Protein AF-A0A1E7IIU0-F1 (afdb_monomer)

Nearest PDB structures (foldseek):
  6p5x-assembly1_B  TM=6.017E-01  e=6.869E-16  Salmonella enterica subsp. enterica serovar Typhimurium
  1pjs-assembly1_A  TM=5.273E-01  e=7.438E-17  Salmonella enterica subsp. enterica serovar Typhimurium
  1pjq-assembly1_B  TM=5.997E-01  e=9.354E-16  Salmonella enterica subsp. enterica serovar Typhimurium
  6ulu-assembly1_B  TM=5.965E-01  e=1.845E-15  Salmonella enterica subsp. enterica serovar Typhimurium
  1pjs-assembly1_B  TM=5.987E-01  e=5.271E-15  Salmonella enterica subsp. enterica serovar Typhimurium

Solvent-accessible surface area (backbone atoms only — not comparable to full-atom values): 16240 Å² total; per-residue (Å²): 138,93,81,79,94,80,86,81,77,88,63,41,34,37,37,29,31,28,48,73,66,21,48,54,53,50,49,54,38,53,78,67,71,48,67,54,38,34,42,16,82,54,67,49,76,75,56,73,80,50,98,60,58,71,4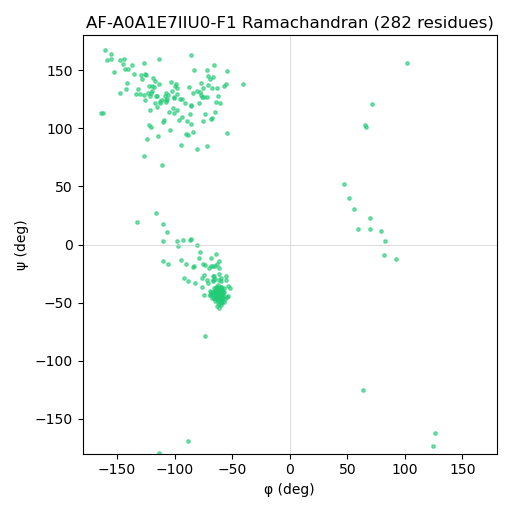6,77,45,85,89,54,81,74,76,46,76,85,39,50,30,38,37,41,37,61,89,48,65,69,61,50,54,52,49,54,56,46,46,75,77,43,92,50,43,30,31,34,67,99,34,67,95,72,28,80,52,79,90,54,38,74,46,77,49,71,87,48,74,50,73,31,73,51,88,83,75,38,69,66,59,19,43,53,52,43,52,53,52,56,75,68,56,47,88,61,50,39,56,51,54,51,51,54,50,52,36,44,76,72,72,49,81,59,68,64,62,54,48,44,56,48,22,20,46,60,9,36,38,38,39,31,46,22,76,51,74,72,50,39,54,55,50,46,69,73,38,73,79,54,67,62,40,50,31,36,37,33,63,56,94,77,86,89,77,79,58,81,59,92,55,85,77,66,88,36,43,45,42,76,38,57,67,84,43,59,70,62,39,47,54,56,50,49,58,40,26,57,68,29,34,28,35,35,35,42,35,52,67,57,76,67,31,58,60,48,46,52,53,52,43,52,54,36,46,75,71,53,28,49,63,49,79,44,78,123

Secondary structure (DSSP, 8-state):
--------SS--EEEE--SHHHHHHHHHHHHTT--EEEEES---GGGGG--SEEEES---GGGGTT-SEEEE-S--HHHHHHHHHHHHHS--EEEETT-GGG-S----EEEEETTEEEEE--TTS-HHHHHHHHHHHHHHSPTTHHHHHHHHHHHHHTT---HHHHHHHHHHHH-EEEEEEESSHHHHHHHHHH-GGGGG-SEEEEE--SS--------SSS-PEEEEE-TT-HHHHHHHHHHHHTTT-EEEEEEESSHHHHHHHHHHHHHHHHTT-EEEEE--

Structure (mmCIF, N/CA/C/O backbone):
data_AF-A0A1E7IIU0-F1
#
_entry.id   AF-A0A1E7IIU0-F1
#
loop_
_atom_site.group_PDB
_atom_site.id
_atom_site.type_symbol
_atom_site.label_atom_id
_atom_site.label_alt_id
_atom_site.label_comp_id
_atom_site.label_asym_id
_atom_site.label_entity_id
_atom_site.label_seq_id
_atom_site.pdbx_PDB_ins_code
_atom_site.Cartn_x
_atom_site.Cartn_y
_atom_site.Cartn_z
_atom_site.occupancy
_atom_site.B_iso_or_equiv
_atom_site.auth_seq_id
_atom_site.auth_comp_id
_atom_site.auth_asym_id
_atom_site.auth_atom_id
_atom_site.pdbx_PDB_model_num
ATOM 1 N N . MET A 1 1 ? -22.951 -8.228 -1.500 1.00 51.81 1 MET A N 1
ATOM 2 C CA . MET A 1 1 ? -21.890 -7.245 -1.189 1.00 51.81 1 MET A CA 1
ATOM 3 C C . MET A 1 1 ? -22.094 -6.807 0.251 1.00 51.81 1 MET A C 1
ATOM 5 O O . MET A 1 1 ? -23.130 -6.220 0.524 1.00 51.81 1 MET A O 1
ATOM 9 N N . SER A 1 2 ? -21.187 -7.174 1.155 1.00 76.81 2 SER A N 1
ATOM 10 C CA . SER A 1 2 ? -21.364 -7.089 2.620 1.00 76.81 2 SER A CA 1
ATOM 11 C C . SER A 1 2 ? -20.585 -5.947 3.286 1.00 76.81 2 SER A C 1
ATOM 13 O O . SER A 1 2 ? -20.921 -5.569 4.402 1.00 76.81 2 SER A O 1
ATOM 15 N N . THR A 1 3 ? -19.580 -5.357 2.625 1.00 81.81 3 THR A N 1
ATOM 16 C CA . THR A 1 3 ? -18.752 -4.269 3.178 1.00 81.81 3 THR A CA 1
ATOM 17 C C . THR A 1 3 ? -18.342 -3.248 2.107 1.00 81.81 3 THR A C 1
ATOM 19 O O . THR A 1 3 ? -18.301 -3.560 0.916 1.00 81.81 3 THR A O 1
ATOM 22 N N . ILE A 1 4 ? -18.041 -2.007 2.522 1.00 86.12 4 ILE A N 1
ATOM 23 C CA . ILE A 1 4 ? -17.534 -0.930 1.652 1.00 86.12 4 ILE A CA 1
ATOM 24 C C . ILE A 1 4 ? -16.223 -0.385 2.243 1.00 86.12 4 ILE A C 1
ATOM 26 O O . ILE A 1 4 ? -16.220 0.058 3.394 1.00 86.12 4 ILE A O 1
ATOM 30 N N . PRO A 1 5 ? -15.106 -0.371 1.490 1.00 87.62 5 PRO A N 1
ATOM 31 C CA . PRO A 1 5 ? -13.862 0.225 1.959 1.00 87.62 5 PRO A CA 1
ATOM 32 C C . PRO A 1 5 ? -13.947 1.758 1.923 1.00 87.62 5 PRO A C 1
ATOM 34 O O . PRO A 1 5 ? -14.234 2.351 0.884 1.00 87.62 5 PRO A O 1
ATOM 37 N N . ILE A 1 6 ? -13.650 2.407 3.051 1.00 88.75 6 ILE A N 1
ATOM 38 C CA . ILE A 1 6 ? -13.651 3.871 3.184 1.00 88.75 6 ILE A CA 1
ATOM 39 C C . ILE A 1 6 ? -12.341 4.375 3.798 1.00 88.75 6 ILE A C 1
ATOM 41 O O . ILE A 1 6 ? -11.744 3.725 4.655 1.00 88.75 6 ILE A O 1
ATOM 45 N N . LEU A 1 7 ? -11.895 5.560 3.372 1.00 87.50 7 LEU A N 1
ATOM 46 C CA . LEU A 1 7 ? -10.763 6.265 3.974 1.00 87.50 7 LEU A CA 1
ATOM 47 C C . LEU A 1 7 ? -11.285 7.354 4.912 1.00 87.50 7 LEU A C 1
ATOM 49 O O . LEU A 1 7 ? -11.882 8.334 4.468 1.00 87.50 7 LEU A O 1
ATOM 53 N N . LEU A 1 8 ? -11.040 7.188 6.209 1.00 87.12 8 LEU A N 1
ATOM 54 C CA . LEU A 1 8 ? -11.495 8.123 7.235 1.00 87.12 8 LEU A C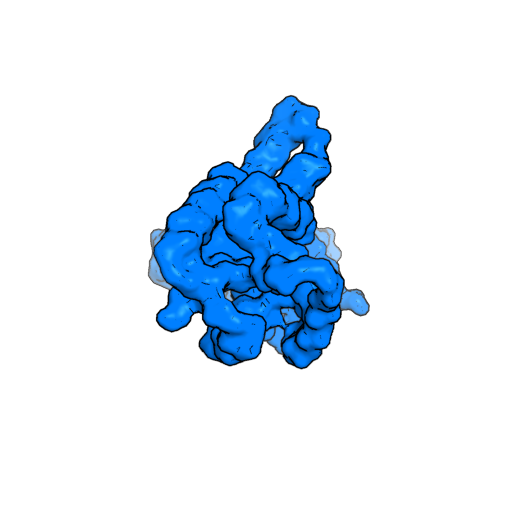A 1
ATOM 55 C C . LEU A 1 8 ? -10.481 9.252 7.434 1.00 87.12 8 LEU A C 1
ATOM 57 O O . LEU A 1 8 ? -9.276 9.018 7.534 1.00 87.12 8 LEU A O 1
ATOM 61 N N . LYS A 1 9 ? -10.977 10.489 7.517 1.00 85.69 9 LYS A N 1
ATOM 62 C CA . LYS A 1 9 ? -10.176 11.667 7.867 1.00 85.69 9 LYS A CA 1
ATOM 63 C C . LYS A 1 9 ? -10.431 12.036 9.320 1.00 85.69 9 LYS A C 1
ATOM 65 O O . LYS A 1 9 ? -11.583 12.136 9.720 1.00 85.69 9 LYS A O 1
ATOM 70 N N . ASN A 1 10 ? -9.353 12.271 10.067 1.00 84.69 10 ASN A N 1
ATOM 71 C CA . ASN A 1 10 ? -9.377 12.705 11.469 1.00 84.69 10 ASN A CA 1
ATOM 72 C C . ASN A 1 10 ? -10.340 11.893 12.363 1.00 84.69 10 ASN A C 1
ATOM 74 O O . ASN A 1 10 ? -11.189 12.487 13.024 1.00 84.69 10 ASN A O 1
ATOM 78 N N . PRO A 1 11 ? -10.258 10.550 12.373 1.00 91.25 11 PRO A N 1
ATOM 79 C CA . PRO A 1 11 ? -11.136 9.757 13.220 1.00 91.25 11 PRO A CA 1
ATOM 80 C C . PRO A 1 11 ? -10.814 9.973 14.707 1.00 91.25 11 PRO A C 1
ATOM 82 O O . PRO A 1 11 ? -9.652 9.901 15.106 1.00 91.25 11 PRO A O 1
ATOM 85 N N . ASN A 1 12 ? -11.849 10.164 15.528 1.00 93.69 12 ASN A N 1
ATOM 86 C CA . ASN A 1 12 ? -11.740 10.093 16.985 1.00 93.69 12 ASN A CA 1
ATOM 87 C C . ASN A 1 12 ? -11.901 8.634 17.413 1.00 93.69 12 ASN A C 1
ATOM 89 O O . ASN A 1 12 ? -13.013 8.095 17.387 1.00 93.69 12 ASN A O 1
ATOM 93 N N . ILE A 1 13 ? -10.781 8.000 17.761 1.00 96.56 13 ILE A N 1
ATOM 94 C CA . ILE A 1 13 ? -10.707 6.568 18.062 1.00 96.56 13 ILE A CA 1
ATOM 95 C C . ILE A 1 13 ? -10.509 6.353 19.560 1.00 96.56 13 ILE A C 1
ATOM 97 O O . ILE A 1 13 ? -9.583 6.911 20.150 1.00 96.56 13 ILE A O 1
ATOM 101 N N . LEU A 1 14 ? -11.335 5.485 20.138 1.00 97.50 14 LEU A N 1
ATOM 102 C CA . LEU A 1 14 ? -11.152 4.926 21.472 1.00 97.50 14 LEU A CA 1
ATOM 103 C C . LEU A 1 14 ? -10.757 3.451 21.364 1.00 97.50 14 LEU A C 1
ATOM 105 O O . LEU A 1 14 ? -11.438 2.671 20.700 1.00 97.50 14 LEU A O 1
ATOM 109 N N . VAL A 1 15 ? -9.668 3.058 22.021 1.00 97.81 15 VAL A N 1
ATOM 110 C CA . VAL A 1 15 ? -9.265 1.653 22.161 1.00 97.81 15 VAL A CA 1
ATOM 111 C C . VAL A 1 15 ? -9.515 1.213 23.598 1.00 97.81 15 VAL A C 1
ATOM 113 O O . VAL A 1 15 ? -9.010 1.827 24.537 1.00 97.81 15 VAL A O 1
ATOM 116 N N . LEU A 1 16 ? -10.284 0.144 23.771 1.00 98.00 16 LEU A N 1
ATOM 117 C CA . LEU A 1 16 ? -10.589 -0.426 25.076 1.00 98.00 16 LEU A CA 1
ATOM 118 C C . LEU A 1 16 ? -9.698 -1.635 25.358 1.00 98.00 16 LEU A C 1
ATOM 120 O O . LEU A 1 16 ? -9.522 -2.504 24.502 1.00 98.00 16 LEU A O 1
ATOM 124 N N . GLY A 1 17 ? -9.180 -1.704 26.582 1.00 97.19 17 GLY A N 1
ATOM 125 C CA . GLY A 1 17 ? -8.324 -2.786 27.059 1.00 97.19 17 GLY A CA 1
ATOM 126 C C . GLY A 1 17 ? -6.840 -2.417 27.084 1.00 97.19 17 GLY A C 1
ATOM 127 O O . GLY A 1 17 ? -6.374 -1.530 26.374 1.00 97.19 17 GLY A O 1
ATOM 128 N N . GLY A 1 18 ? -6.085 -3.115 27.933 1.00 96.75 18 GLY A N 1
ATOM 129 C CA . GLY A 1 18 ? -4.647 -2.889 28.135 1.00 96.75 18 GLY A CA 1
ATOM 130 C C . GLY A 1 18 ? -3.816 -4.174 28.106 1.00 96.75 18 GLY A C 1
ATOM 131 O O . GLY A 1 18 ? -2.691 -4.204 28.608 1.00 96.75 18 GLY A O 1
ATOM 132 N N . GLY A 1 19 ? -4.369 -5.239 27.519 1.00 96.56 19 GLY A N 1
ATOM 133 C CA . GLY A 1 19 ? -3.683 -6.508 27.273 1.00 96.56 19 GLY A CA 1
ATOM 134 C C . GLY A 1 19 ? -2.946 -6.556 25.927 1.00 96.56 19 GLY A C 1
ATOM 135 O O . GLY A 1 19 ? -2.817 -5.558 25.217 1.00 96.56 19 GLY A O 1
ATOM 136 N N . ALA A 1 20 ? -2.488 -7.752 25.547 1.00 95.62 20 ALA A N 1
ATOM 137 C CA . ALA A 1 20 ? -1.698 -7.971 24.331 1.00 95.62 20 ALA A CA 1
ATOM 138 C C . ALA A 1 20 ? -2.451 -7.619 23.032 1.00 95.62 20 ALA A C 1
ATOM 140 O O . ALA A 1 20 ? -1.870 -7.025 22.123 1.00 95.62 20 ALA A O 1
ATOM 141 N N . VAL A 1 21 ? -3.748 -7.935 22.958 1.00 94.38 21 VAL A N 1
ATOM 142 C CA . VAL A 1 21 ? -4.594 -7.634 21.790 1.00 94.38 21 VAL A CA 1
ATOM 143 C C . VAL A 1 21 ? -4.734 -6.122 21.598 1.00 94.38 21 VAL A C 1
ATOM 145 O O . VAL A 1 21 ? -4.488 -5.601 20.507 1.00 94.38 21 VAL A O 1
ATOM 148 N N . ALA A 1 22 ? -5.050 -5.397 22.675 1.00 96.31 22 ALA A N 1
ATOM 149 C CA . ALA A 1 22 ? -5.124 -3.941 22.654 1.00 96.31 22 ALA A CA 1
ATOM 150 C C . ALA A 1 22 ? -3.777 -3.316 22.258 1.00 96.31 22 ALA A C 1
ATOM 152 O O . ALA A 1 22 ? -3.743 -2.401 21.437 1.00 96.31 22 ALA A O 1
ATOM 153 N N . LEU A 1 23 ? -2.658 -3.854 22.763 1.00 96.81 23 LEU A N 1
ATOM 154 C CA . LEU A 1 23 ? -1.310 -3.381 22.431 1.00 96.81 23 LEU A CA 1
ATOM 155 C C . LEU A 1 23 ? -1.007 -3.526 20.937 1.00 96.81 23 LEU A C 1
ATOM 157 O O . LEU A 1 23 ? -0.428 -2.621 20.333 1.00 96.81 23 LEU A O 1
ATOM 161 N N . GLN A 1 24 ? -1.410 -4.641 20.325 1.00 93.25 24 GLN A N 1
ATOM 162 C CA . GLN A 1 24 ? -1.240 -4.866 18.891 1.00 93.25 24 GLN A CA 1
ATOM 163 C C . GLN A 1 24 ? -1.988 -3.803 18.075 1.00 93.25 24 GLN A C 1
ATOM 165 O O . GLN A 1 24 ? -1.407 -3.206 17.165 1.00 93.25 24 GLN A O 1
ATOM 170 N N . LYS A 1 25 ? -3.255 -3.522 18.413 1.00 93.12 25 LYS A N 1
ATOM 171 C CA . LYS A 1 25 ? -4.063 -2.495 17.731 1.00 93.12 25 LYS A CA 1
ATOM 172 C C . LYS A 1 25 ? -3.497 -1.091 17.956 1.00 93.12 25 LYS A C 1
ATOM 174 O O . LYS A 1 25 ? -3.300 -0.355 16.990 1.00 93.12 25 LYS A O 1
ATOM 179 N N . ALA A 1 26 ? -3.155 -0.759 19.200 1.00 95.44 26 ALA A N 1
ATOM 180 C CA . ALA A 1 26 ? -2.554 0.518 19.573 1.00 95.44 26 ALA A CA 1
ATOM 181 C C . ALA A 1 26 ? -1.229 0.759 18.834 1.00 95.44 26 ALA A C 1
ATOM 183 O O . ALA A 1 26 ? -1.009 1.839 18.297 1.00 95.44 26 ALA A O 1
ATOM 184 N N . THR A 1 27 ? -0.379 -0.264 18.713 1.00 94.19 27 THR A N 1
ATOM 185 C CA . THR A 1 27 ? 0.902 -0.172 17.997 1.00 94.19 27 THR A CA 1
ATOM 186 C C . THR A 1 27 ? 0.699 0.114 16.510 1.00 94.19 27 THR A C 1
ATOM 188 O O . THR A 1 27 ? 1.438 0.910 15.929 1.00 94.19 27 THR A O 1
ATOM 191 N N . VAL A 1 28 ? -0.305 -0.504 15.874 1.00 89.00 28 VAL A N 1
ATOM 192 C CA . VAL A 1 28 ? -0.645 -0.212 14.474 1.00 89.00 28 VAL A CA 1
ATOM 193 C C . VAL A 1 28 ? -1.085 1.242 14.329 1.00 89.00 28 VAL A C 1
ATOM 195 O O . VAL A 1 28 ? -0.545 1.942 13.475 1.00 89.00 28 VAL A O 1
ATOM 198 N N . LEU A 1 29 ? -2.009 1.725 15.161 1.00 91.38 29 LEU A N 1
ATOM 199 C CA . LEU A 1 29 ? -2.465 3.120 15.111 1.00 91.38 29 LEU A CA 1
ATOM 200 C C . LEU A 1 29 ? -1.308 4.104 15.356 1.00 91.38 29 LEU A C 1
ATOM 202 O O . LEU A 1 29 ? -1.112 5.033 14.571 1.00 91.38 29 LEU A O 1
ATOM 206 N N . TYR A 1 30 ? -0.485 3.835 16.372 1.00 92.50 30 TYR A N 1
ATOM 207 C CA . TYR A 1 30 ? 0.666 4.649 16.760 1.00 92.50 30 TYR A CA 1
ATOM 208 C C . TYR A 1 30 ? 1.718 4.752 15.647 1.00 92.50 30 TYR A C 1
ATOM 210 O O . TYR A 1 30 ? 2.080 5.853 15.233 1.00 92.50 30 TYR A O 1
ATOM 218 N N . ARG A 1 31 ? 2.152 3.620 15.069 1.00 88.06 31 ARG A N 1
ATOM 219 C CA . ARG A 1 31 ? 3.117 3.599 13.947 1.00 88.06 31 ARG A CA 1
ATOM 220 C C . ARG A 1 31 ? 2.606 4.345 12.716 1.00 88.06 31 ARG A C 1
ATOM 222 O O . ARG A 1 31 ? 3.395 4.895 11.953 1.00 88.06 31 ARG A O 1
ATOM 229 N N . ASN A 1 32 ? 1.288 4.379 12.535 1.00 82.81 32 ASN A N 1
ATOM 230 C CA . ASN A 1 32 ? 0.626 5.103 11.455 1.00 82.81 32 ASN A CA 1
ATOM 231 C C . ASN A 1 32 ? 0.334 6.575 11.779 1.00 82.81 32 ASN A C 1
ATOM 233 O O . ASN A 1 32 ? -0.273 7.257 10.953 1.00 82.81 32 ASN A O 1
ATOM 237 N N . LYS A 1 33 ? 0.771 7.077 12.944 1.00 87.19 33 LYS A N 1
ATOM 238 C CA . LYS A 1 33 ? 0.518 8.446 13.421 1.00 87.19 33 LYS A CA 1
ATOM 239 C C . LYS A 1 33 ? -0.976 8.790 13.470 1.00 87.19 33 LYS A C 1
ATOM 241 O O . LYS A 1 33 ? -1.366 9.938 13.259 1.00 87.19 33 LYS A O 1
ATOM 246 N N . ILE A 1 34 ? -1.818 7.790 13.719 1.00 88.25 34 ILE A N 1
ATOM 247 C CA . ILE A 1 34 ? -3.254 7.977 13.917 1.00 88.25 34 ILE A CA 1
ATOM 248 C C . ILE A 1 34 ? -3.460 8.345 15.384 1.00 88.25 34 ILE A C 1
ATOM 250 O O . ILE A 1 34 ? -2.917 7.680 16.262 1.00 88.25 34 ILE A O 1
ATOM 254 N N . LYS A 1 35 ? -4.221 9.409 15.653 1.00 92.19 35 LYS A N 1
ATOM 255 C CA . LYS A 1 35 ? -4.564 9.814 17.022 1.00 92.19 35 LYS A CA 1
ATOM 256 C C . LYS A 1 35 ? -5.636 8.883 17.586 1.00 92.19 35 LYS A C 1
ATOM 258 O O . LYS A 1 35 ? -6.615 8.590 16.905 1.00 92.19 35 LYS A O 1
ATOM 263 N N . PHE A 1 36 ? -5.450 8.438 18.822 1.00 95.75 36 PHE A N 1
ATOM 264 C CA . PHE A 1 36 ? -6.418 7.632 19.558 1.00 95.75 36 PHE A CA 1
ATOM 265 C C . PHE A 1 36 ? -6.212 7.810 21.063 1.00 95.75 36 PHE A C 1
ATOM 267 O O . PHE A 1 36 ? -5.134 8.214 21.505 1.00 95.75 36 PHE A O 1
ATOM 274 N N . SER A 1 37 ? -7.248 7.481 21.825 1.00 97.06 37 SER A N 1
ATOM 275 C CA . SER A 1 37 ? -7.222 7.410 23.286 1.00 97.06 37 SER A CA 1
ATOM 276 C C . SER A 1 37 ? -7.417 5.970 23.741 1.00 97.06 37 SER A C 1
ATOM 278 O O . SER A 1 37 ? -7.953 5.145 22.995 1.00 97.06 37 SER A O 1
ATOM 280 N N . MET A 1 38 ? -7.015 5.670 24.975 1.00 97.88 38 MET A N 1
ATOM 281 C CA . MET A 1 38 ? -7.196 4.350 25.572 1.00 97.88 38 MET A CA 1
ATOM 282 C C . MET A 1 38 ? -7.870 4.404 26.938 1.00 97.88 38 MET A C 1
ATOM 284 O O . MET A 1 38 ? -7.573 5.287 27.746 1.00 97.88 38 MET A O 1
ATOM 288 N N . ILE A 1 39 ? -8.734 3.421 27.199 1.00 98.06 39 ILE A N 1
ATOM 289 C CA . ILE A 1 39 ? -9.326 3.159 28.516 1.00 98.06 39 ILE A CA 1
ATOM 290 C C . ILE A 1 39 ? -9.147 1.675 28.851 1.00 98.06 39 ILE A C 1
ATOM 292 O O . ILE A 1 39 ? -9.479 0.800 28.049 1.00 98.06 39 ILE A O 1
ATOM 296 N N . ALA A 1 40 ? -8.629 1.382 30.042 1.00 97.62 40 ALA A N 1
ATOM 297 C CA . ALA A 1 40 ? -8.477 0.021 30.549 1.00 97.62 40 ALA A CA 1
ATOM 298 C C . ALA A 1 40 ? -8.448 0.005 32.083 1.00 97.62 40 ALA A C 1
ATOM 300 O O . ALA A 1 40 ? -8.179 1.023 32.712 1.00 97.62 40 ALA A O 1
ATOM 301 N N . LEU A 1 41 ? -8.644 -1.166 32.693 1.00 96.94 41 LEU A N 1
ATOM 302 C CA . LEU A 1 41 ? -8.459 -1.352 34.141 1.00 96.94 41 LEU A CA 1
ATOM 303 C C . LEU A 1 41 ? -6.986 -1.434 34.545 1.00 96.94 41 LEU A C 1
ATOM 305 O O . LEU A 1 41 ? -6.611 -1.092 35.661 1.00 96.94 41 LEU A O 1
ATOM 309 N N . SER A 1 42 ? -6.148 -1.907 33.631 1.00 96.44 42 SER A N 1
ATOM 310 C CA . SER A 1 42 ? -4.699 -1.957 33.770 1.00 96.44 42 SER A CA 1
ATOM 311 C C . SER A 1 42 ? -4.066 -2.044 32.384 1.00 96.44 42 SER A C 1
ATOM 313 O O . SER A 1 42 ? -4.724 -2.442 31.420 1.00 96.44 42 SER A O 1
ATOM 315 N N . TYR A 1 43 ? -2.791 -1.673 32.284 1.00 97.19 43 TYR A N 1
ATOM 316 C CA . TYR A 1 43 ? -2.004 -1.755 31.056 1.00 97.19 43 TYR A CA 1
ATOM 317 C C . TYR A 1 43 ? -0.766 -2.613 31.298 1.00 97.19 43 TYR A C 1
ATOM 319 O O . TYR A 1 43 ? -0.080 -2.447 32.306 1.00 97.19 43 TYR A O 1
ATOM 327 N N . CYS A 1 44 ? -0.440 -3.505 30.363 1.00 95.56 44 CYS A N 1
ATOM 328 C CA . CYS A 1 44 ? 0.832 -4.222 30.414 1.00 95.56 44 CYS A CA 1
ATOM 329 C C . CYS A 1 44 ? 2.019 -3.259 30.216 1.00 95.56 44 CYS A C 1
ATOM 331 O O . CYS A 1 44 ? 1.889 -2.230 29.550 1.00 95.56 44 CYS A O 1
ATOM 333 N N . SER A 1 45 ? 3.200 -3.618 30.725 1.00 94.81 45 SER A N 1
ATOM 334 C CA . SER A 1 45 ? 4.395 -2.754 30.727 1.00 94.81 45 SER A CA 1
ATOM 335 C C . SER A 1 45 ? 4.810 -2.226 29.349 1.00 94.81 45 SER A C 1
ATOM 337 O O . SER A 1 45 ? 5.306 -1.107 29.249 1.00 94.81 45 SER A O 1
ATOM 339 N N . LYS A 1 46 ? 4.550 -2.976 28.271 1.00 95.44 46 LYS A N 1
ATOM 340 C CA . LYS A 1 46 ? 4.855 -2.564 26.889 1.00 95.44 46 LYS A CA 1
ATOM 341 C C . LYS A 1 46 ? 4.111 -1.297 26.444 1.00 95.44 46 LYS A C 1
ATOM 343 O O . LYS A 1 46 ? 4.560 -0.619 25.529 1.00 95.44 46 LYS A O 1
ATOM 348 N N . PHE A 1 47 ? 3.008 -0.923 27.099 1.00 95.25 47 PHE A N 1
ATOM 349 C CA . PHE A 1 47 ? 2.331 0.353 26.830 1.00 95.25 47 PHE A CA 1
ATOM 350 C C . PHE A 1 47 ? 3.135 1.579 27.276 1.00 95.25 47 PHE A C 1
ATOM 352 O O . PHE A 1 47 ? 2.774 2.698 26.907 1.00 95.25 47 PHE A O 1
ATOM 359 N N . ASN A 1 48 ? 4.206 1.405 28.054 1.00 92.38 48 ASN A N 1
ATOM 360 C CA . ASN A 1 48 ? 5.112 2.495 28.418 1.00 92.38 48 ASN A CA 1
ATOM 361 C C . ASN A 1 48 ? 5.940 2.984 27.221 1.00 92.38 48 ASN A C 1
ATOM 363 O O . ASN A 1 48 ? 6.404 4.116 27.233 1.00 92.38 48 ASN A O 1
ATOM 367 N N . GLU A 1 49 ? 6.074 2.166 26.174 1.00 92.81 49 GLU A N 1
ATOM 368 C CA . GLU A 1 49 ? 6.742 2.535 24.919 1.00 92.81 49 GLU A CA 1
ATOM 369 C C . GLU A 1 49 ? 5.851 3.396 24.003 1.00 92.81 49 GLU A C 1
ATOM 371 O O . GLU A 1 49 ? 6.325 3.946 23.009 1.00 92.81 49 GLU A O 1
ATOM 376 N N . LEU A 1 50 ? 4.551 3.499 24.313 1.00 93.38 50 LEU A N 1
ATOM 377 C CA . LEU A 1 50 ? 3.574 4.251 23.531 1.00 93.38 50 LEU A CA 1
ATOM 378 C C . LEU A 1 50 ? 3.234 5.567 24.237 1.00 93.38 50 LEU A C 1
ATOM 380 O O . LEU A 1 50 ? 2.599 5.570 25.298 1.00 93.38 50 LEU A O 1
ATOM 384 N N . ASP A 1 51 ? 3.611 6.679 23.608 1.00 93.50 51 ASP A N 1
ATOM 385 C CA . ASP A 1 51 ? 3.215 8.027 24.020 1.00 93.50 51 ASP A CA 1
ATOM 386 C C . ASP A 1 51 ? 1.799 8.337 23.512 1.00 93.50 51 ASP A C 1
ATOM 388 O O . ASP A 1 51 ? 1.595 8.882 22.424 1.00 93.50 51 ASP A O 1
ATOM 392 N N . VAL A 1 52 ? 0.801 7.862 24.262 1.00 92.88 52 VAL A N 1
ATOM 393 C CA . VAL A 1 52 ? -0.628 7.993 23.945 1.00 92.88 52 VAL A CA 1
ATOM 394 C C . VAL A 1 52 ? -1.438 8.279 25.206 1.00 92.88 52 VAL A C 1
ATOM 396 O O . VAL A 1 52 ? -1.076 7.847 26.304 1.00 92.88 52 VAL A O 1
ATOM 399 N N . ALA A 1 53 ? -2.562 8.981 25.046 1.00 91.56 53 ALA A N 1
ATOM 400 C CA . ALA A 1 53 ? -3.477 9.269 26.144 1.00 91.56 53 ALA A CA 1
ATOM 401 C C . ALA A 1 53 ? -4.100 7.965 26.670 1.00 91.56 53 ALA A C 1
ATOM 403 O O . ALA A 1 53 ? -4.853 7.293 25.962 1.00 91.56 53 ALA A O 1
ATOM 404 N N . LYS A 1 54 ? -3.772 7.614 27.917 1.00 95.56 54 LYS A N 1
ATOM 405 C CA . LYS A 1 54 ? -4.232 6.408 28.615 1.00 95.56 54 LYS A CA 1
ATOM 406 C C . LYS A 1 54 ? -4.982 6.819 29.871 1.00 95.56 54 LYS A C 1
ATOM 408 O O . LYS A 1 54 ? -4.461 7.597 30.666 1.00 95.56 54 LYS A O 1
ATOM 413 N N . VAL A 1 55 ? -6.171 6.265 30.066 1.00 97.00 55 VAL A N 1
ATOM 414 C CA . VAL A 1 55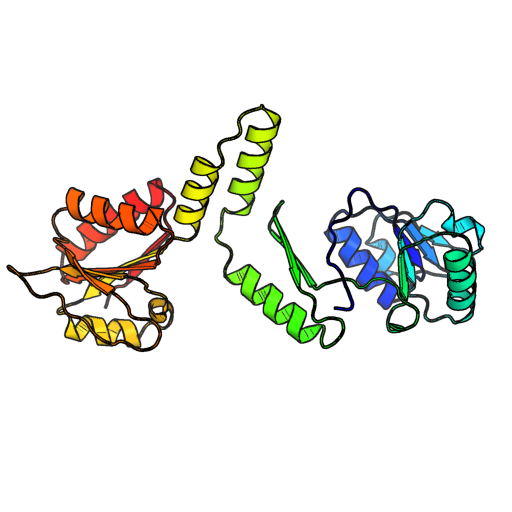 ? -6.949 6.429 31.296 1.00 97.00 55 VAL A CA 1
ATOM 415 C C . VAL A 1 55 ? -7.141 5.061 31.938 1.00 97.00 55 VAL A C 1
ATOM 417 O O . VAL A 1 55 ? -7.443 4.082 31.248 1.00 97.00 55 VAL A O 1
ATOM 420 N N . THR A 1 56 ? -6.943 4.994 33.253 1.00 97.38 56 THR A N 1
ATOM 421 C CA . THR A 1 56 ? -7.144 3.775 34.042 1.00 97.38 56 THR A CA 1
ATOM 422 C C . THR A 1 56 ? -8.448 3.891 34.826 1.00 97.38 56 THR A C 1
ATOM 424 O O . THR A 1 56 ? -8.479 4.558 35.857 1.00 97.38 56 THR A O 1
ATOM 427 N N . LYS A 1 57 ? -9.534 3.300 34.316 1.00 96.81 57 LYS A N 1
ATOM 428 C CA . LYS A 1 57 ? -10.871 3.310 34.941 1.00 96.81 57 LYS A CA 1
ATOM 429 C C . LYS A 1 57 ? -11.755 2.184 34.397 1.00 96.81 57 LYS A C 1
ATOM 431 O O . LYS A 1 57 ? -11.438 1.587 33.367 1.00 96.81 57 LYS A O 1
ATOM 436 N N . ASN A 1 58 ? -12.877 1.933 35.072 1.00 94.44 58 ASN A N 1
ATOM 437 C CA . ASN A 1 58 ? -14.010 1.216 34.478 1.00 94.44 58 ASN A CA 1
ATOM 438 C C . ASN A 1 58 ? -14.622 2.059 33.356 1.00 94.44 58 ASN A C 1
ATOM 440 O O . ASN A 1 58 ? -14.666 3.280 33.479 1.00 94.44 58 ASN A O 1
ATOM 444 N N . ILE A 1 59 ? -15.091 1.415 32.288 1.00 94.94 59 ILE A N 1
ATOM 445 C CA . ILE A 1 59 ? -15.768 2.107 31.189 1.00 94.94 59 ILE A CA 1
ATOM 446 C C . ILE A 1 59 ? -17.206 2.463 31.585 1.00 94.94 59 ILE A C 1
ATOM 448 O O . ILE A 1 59 ? -17.909 1.659 32.194 1.00 94.94 59 ILE A O 1
ATOM 452 N N . GLU A 1 60 ? -17.644 3.660 31.216 1.00 93.06 60 GLU A N 1
ATOM 453 C CA . GLU A 1 60 ? -18.985 4.185 31.473 1.00 93.06 60 GLU A CA 1
ATOM 454 C C . GLU A 1 60 ? -19.629 4.669 30.161 1.00 93.06 60 GLU A C 1
ATOM 456 O O . GLU A 1 60 ? -18.916 5.030 29.223 1.00 93.06 60 GLU A O 1
ATOM 461 N N . PRO A 1 61 ? -20.972 4.738 30.062 1.00 89.75 61 PRO A N 1
ATOM 462 C CA . PRO A 1 61 ? -21.654 5.182 28.842 1.00 89.75 61 PRO A CA 1
ATOM 463 C C . PRO A 1 61 ? -21.169 6.533 28.284 1.00 89.75 61 PRO A C 1
ATOM 465 O O . PRO A 1 61 ? -21.063 6.699 27.071 1.00 89.75 61 PRO A O 1
ATOM 468 N N . ASN A 1 62 ? -20.837 7.489 29.154 1.00 92.25 62 ASN A N 1
ATOM 469 C CA . ASN A 1 62 ? -20.428 8.835 28.738 1.00 92.25 62 ASN A CA 1
ATOM 470 C C . ASN A 1 62 ? -18.993 8.871 28.180 1.00 92.25 62 ASN A C 1
ATOM 472 O O . ASN A 1 62 ? -18.617 9.813 27.483 1.00 92.25 62 ASN A O 1
ATOM 476 N N . ASP A 1 63 ? -18.179 7.839 28.431 1.00 94.50 63 ASP A N 1
ATOM 477 C CA . ASP A 1 63 ? -16.813 7.775 27.899 1.00 94.50 63 ASP A CA 1
ATOM 478 C C . ASP A 1 63 ? -16.795 7.678 26.369 1.00 94.50 63 ASP A C 1
ATOM 480 O O . ASP A 1 63 ? -15.780 7.977 25.739 1.00 94.50 63 ASP A O 1
ATOM 484 N N . PHE A 1 64 ? -17.910 7.286 25.748 1.00 93.94 64 PHE A N 1
ATOM 485 C CA . PHE A 1 64 ? -17.999 7.158 24.302 1.00 93.94 64 PHE A CA 1
ATOM 486 C C . PHE A 1 64 ? -18.324 8.477 23.591 1.00 93.94 64 PHE A C 1
ATOM 488 O O . PHE A 1 64 ? -18.058 8.568 22.391 1.00 93.94 64 PHE A O 1
ATOM 495 N N . ASP A 1 65 ? -18.868 9.488 24.274 1.00 91.44 65 ASP A N 1
ATOM 496 C CA . ASP A 1 65 ? -19.532 10.654 23.661 1.00 91.44 65 ASP A CA 1
ATOM 497 C C . ASP A 1 65 ? -18.681 11.391 22.614 1.00 91.44 65 ASP A C 1
ATOM 499 O O . ASP A 1 65 ? -19.191 11.811 21.576 1.00 91.44 65 ASP A O 1
ATOM 503 N N . ASN A 1 66 ? -17.366 11.466 22.832 1.00 91.00 66 ASN A N 1
ATOM 504 C CA . ASN A 1 66 ? -16.424 12.177 21.959 1.00 91.00 66 ASN A CA 1
ATOM 505 C C . ASN A 1 66 ? -15.771 11.302 20.874 1.00 91.00 66 ASN A C 1
ATOM 507 O O . ASN A 1 66 ? -14.897 11.769 20.135 1.00 91.00 66 ASN A O 1
ATOM 511 N N . TYR A 1 67 ? -16.173 10.035 20.776 1.00 94.94 67 TYR A N 1
ATOM 512 C CA . TYR A 1 67 ? -15.584 9.056 19.871 1.00 94.94 67 TYR A CA 1
ATOM 513 C C . TYR A 1 67 ? -16.594 8.556 18.848 1.00 94.94 67 TYR A C 1
ATOM 515 O O . TYR A 1 67 ? -17.763 8.302 19.152 1.00 94.94 67 TYR A O 1
ATOM 523 N N . ASN A 1 68 ? -16.098 8.377 17.626 1.00 93.31 68 ASN A N 1
ATOM 524 C CA . ASN A 1 68 ? -16.880 7.915 16.480 1.00 93.31 68 ASN A CA 1
ATOM 525 C C . ASN A 1 68 ? -16.474 6.490 16.084 1.00 93.31 68 ASN A C 1
ATOM 527 O O . ASN A 1 68 ? -17.175 5.840 15.310 1.00 93.31 68 ASN A O 1
ATOM 531 N N . ILE A 1 69 ? -15.330 6.023 16.596 1.00 96.00 69 ILE A N 1
ATOM 532 C CA . ILE A 1 69 ? -14.789 4.686 16.380 1.00 96.00 69 ILE A CA 1
ATOM 533 C C . ILE A 1 69 ? -14.354 4.117 17.723 1.00 96.00 69 ILE A C 1
ATOM 535 O O . ILE A 1 69 ? -13.587 4.753 18.447 1.00 96.00 69 ILE A O 1
ATOM 539 N N . VAL A 1 70 ? -14.792 2.900 18.016 1.00 97.00 70 VAL A N 1
ATOM 540 C CA . VAL A 1 70 ? -14.378 2.139 19.189 1.00 97.00 70 VAL A CA 1
ATOM 541 C C . VAL A 1 70 ? -13.788 0.806 18.750 1.00 97.00 70 VAL A C 1
ATOM 543 O O . VAL A 1 70 ? -14.380 0.073 17.956 1.00 97.00 70 VAL A O 1
ATOM 546 N N . VAL A 1 71 ? -12.608 0.494 19.275 1.00 97.25 71 VAL A N 1
ATOM 547 C CA . VAL A 1 71 ? -11.972 -0.817 19.149 1.00 97.25 71 VAL A CA 1
ATOM 548 C C . VAL A 1 71 ? -12.029 -1.486 20.511 1.00 97.25 71 VAL A C 1
ATOM 550 O O . VAL A 1 71 ? -11.308 -1.086 21.424 1.00 97.25 71 VAL A O 1
ATOM 553 N N . ASP A 1 72 ? -12.886 -2.489 20.651 1.00 97.19 72 ASP A N 1
ATOM 554 C CA . ASP A 1 72 ? -12.988 -3.277 21.873 1.00 97.19 72 ASP A CA 1
ATOM 555 C C . ASP A 1 72 ? -12.034 -4.470 21.814 1.00 97.19 72 ASP A C 1
ATOM 557 O O . ASP A 1 72 ? -12.264 -5.442 21.095 1.00 97.19 72 ASP A O 1
ATOM 561 N N . ALA A 1 73 ? -10.953 -4.373 22.584 1.00 96.81 73 ALA A N 1
ATOM 562 C CA . ALA A 1 73 ? -9.980 -5.435 22.793 1.00 96.81 73 ALA A CA 1
ATOM 563 C C . ALA A 1 73 ? -9.955 -5.895 24.265 1.00 96.81 73 ALA A C 1
ATOM 565 O O . ALA A 1 73 ? -8.919 -6.352 24.754 1.00 96.81 73 ALA A O 1
ATOM 566 N N . THR A 1 74 ? -11.076 -5.743 24.982 1.00 95.56 74 THR A N 1
ATOM 567 C CA . THR A 1 74 ? -11.208 -6.151 26.390 1.00 95.56 74 THR A CA 1
ATOM 568 C C . THR A 1 74 ? -11.510 -7.637 26.552 1.00 95.56 74 THR A C 1
ATOM 570 O O . THR A 1 74 ? -11.068 -8.232 27.530 1.00 95.56 74 THR A O 1
ATOM 573 N N . GLY A 1 75 ? -12.256 -8.229 25.610 1.00 92.00 75 GLY A N 1
ATOM 574 C CA . GLY A 1 75 ? -12.797 -9.588 25.734 1.00 92.00 75 GLY A CA 1
ATOM 575 C C . GLY A 1 75 ? -13.905 -9.727 26.790 1.00 92.00 75 GLY A C 1
ATOM 576 O O . GLY A 1 75 ? -14.228 -10.843 27.173 1.00 92.00 75 GLY A O 1
ATOM 577 N N . CYS A 1 76 ? -14.458 -8.613 27.280 1.00 93.31 76 CYS A N 1
ATOM 578 C CA . CYS A 1 76 ? -15.454 -8.568 28.350 1.00 93.31 76 CYS A CA 1
ATOM 579 C C . CYS A 1 76 ? -16.862 -8.387 27.765 1.00 93.31 76 CYS A C 1
ATOM 581 O O . CYS A 1 76 ? -17.106 -7.472 26.973 1.00 93.31 76 CYS A O 1
ATOM 583 N N . ASP A 1 77 ? -17.801 -9.257 28.131 1.00 92.69 77 ASP A N 1
ATOM 584 C CA . ASP A 1 77 ? -19.158 -9.226 27.577 1.00 92.69 77 ASP A CA 1
ATOM 585 C C . ASP A 1 77 ? -19.972 -8.040 28.096 1.00 92.69 77 ASP A C 1
ATOM 587 O O . ASP A 1 77 ? -20.767 -7.475 27.346 1.00 92.69 77 ASP A O 1
ATOM 591 N N . GLU A 1 78 ? -19.712 -7.583 29.320 1.00 93.12 78 GLU A N 1
ATOM 592 C CA . GLU A 1 78 ? -20.327 -6.390 29.905 1.00 93.12 78 GLU A CA 1
ATOM 593 C C . GLU A 1 78 ? -19.981 -5.127 29.098 1.00 93.12 78 GLU A C 1
ATOM 595 O O . GLU A 1 78 ? -20.858 -4.315 28.794 1.00 93.12 78 GLU A O 1
ATOM 600 N N . VAL A 1 79 ? -18.721 -4.991 28.661 1.00 94.56 79 VAL A N 1
ATOM 601 C CA . VAL A 1 79 ? -18.291 -3.916 27.743 1.00 94.56 79 VAL A CA 1
ATOM 602 C C . VAL A 1 79 ? -19.020 -4.026 26.402 1.00 94.56 79 VAL A C 1
ATOM 604 O O . VAL A 1 79 ? -19.422 -3.020 25.816 1.00 94.56 79 VAL A O 1
ATOM 607 N N . GLY A 1 80 ? -19.238 -5.253 25.934 1.00 93.62 80 GLY A N 1
ATOM 608 C CA . GLY A 1 80 ? -20.025 -5.547 24.744 1.00 93.62 80 GLY A CA 1
ATOM 609 C C . GLY A 1 80 ? -21.466 -5.073 24.819 1.00 93.62 80 GLY A C 1
ATOM 610 O O . GLY A 1 80 ? -21.943 -4.387 23.917 1.00 93.62 80 GLY A O 1
ATOM 611 N N . GLN A 1 81 ? -22.155 -5.418 25.905 1.00 92.62 81 GLN A N 1
ATOM 612 C CA . GLN A 1 81 ? -23.536 -5.005 26.152 1.00 92.62 81 GLN A CA 1
ATOM 613 C C . GLN A 1 81 ? -23.648 -3.481 26.201 1.00 92.62 81 GLN A C 1
ATOM 615 O O . GLN A 1 81 ? -24.509 -2.903 25.536 1.00 92.62 81 GLN A O 1
ATOM 620 N N . LEU A 1 82 ? -22.711 -2.824 26.889 1.00 93.31 82 LEU A N 1
ATOM 621 C CA . LEU A 1 82 ? -22.629 -1.370 26.931 1.00 93.31 82 LEU A CA 1
ATOM 622 C C . LEU A 1 82 ? -22.468 -0.764 25.524 1.00 93.31 82 LEU A C 1
ATOM 624 O O . LEU A 1 82 ? -23.173 0.181 25.169 1.00 93.31 82 LEU A O 1
ATOM 628 N N . LEU A 1 83 ? -21.595 -1.329 24.683 1.00 94.12 83 LEU A N 1
ATOM 629 C CA . LEU A 1 83 ? -21.428 -0.881 23.296 1.00 94.12 83 LEU A CA 1
ATOM 630 C C . LEU A 1 83 ? -22.698 -1.061 22.463 1.00 94.12 83 LEU A C 1
ATOM 632 O O . LEU A 1 83 ? -23.032 -0.176 21.677 1.00 94.12 83 LEU A O 1
ATOM 636 N N . GLN A 1 84 ? -23.434 -2.158 22.650 1.00 91.31 84 GLN A N 1
ATOM 637 C CA . GLN A 1 84 ? -24.709 -2.381 21.962 1.00 91.31 84 GLN A CA 1
ATOM 638 C C . GLN A 1 84 ? -25.746 -1.312 22.328 1.00 91.31 84 GLN A C 1
ATOM 640 O O . GLN A 1 84 ? -26.455 -0.807 21.455 1.00 91.31 84 GLN A O 1
ATOM 645 N N . GLU A 1 85 ? -25.818 -0.913 23.599 1.00 90.56 85 GLU A N 1
ATOM 646 C CA . GLU A 1 85 ? -26.687 0.189 24.023 1.00 90.56 85 GLU A CA 1
ATOM 647 C C . GLU A 1 85 ? -26.285 1.526 23.395 1.00 90.56 85 GLU A C 1
ATOM 649 O O . GLU A 1 85 ? -27.150 2.298 22.973 1.00 90.56 85 GLU A O 1
ATOM 654 N N . VAL A 1 86 ? -24.981 1.794 23.294 1.00 91.25 86 VAL A N 1
ATOM 655 C CA . VAL A 1 86 ? -24.459 3.017 22.670 1.00 91.25 86 VAL A CA 1
ATOM 656 C C . VAL A 1 86 ? -24.779 3.045 21.175 1.00 91.25 86 VAL A C 1
ATOM 658 O O . VAL A 1 86 ? -25.295 4.056 20.697 1.00 91.25 86 VAL A O 1
ATOM 661 N N . ILE A 1 87 ? -24.553 1.941 20.451 1.00 90.56 87 ILE A N 1
ATOM 662 C CA . ILE A 1 87 ? -24.842 1.816 19.010 1.00 90.56 87 ILE A CA 1
ATOM 663 C C . ILE A 1 87 ? -26.332 2.048 18.714 1.00 90.56 87 ILE A C 1
ATOM 665 O O . ILE A 1 87 ? -26.673 2.665 17.705 1.00 90.56 87 ILE A O 1
ATOM 669 N N . ARG A 1 88 ? -27.234 1.594 19.598 1.00 87.81 88 ARG A N 1
ATOM 670 C CA . ARG A 1 88 ? -28.685 1.824 19.460 1.00 87.81 88 ARG A CA 1
ATOM 671 C C . ARG A 1 88 ? -29.075 3.295 19.596 1.00 87.81 88 ARG A C 1
ATOM 673 O O . ARG A 1 88 ? -30.056 3.715 18.990 1.00 87.81 88 ARG A O 1
ATOM 680 N N . LYS A 1 89 ? -28.343 4.067 20.404 1.00 90.00 89 LYS A N 1
ATOM 681 C CA . LYS A 1 89 ? -28.633 5.486 20.670 1.00 90.00 89 LYS A CA 1
ATOM 682 C C . LYS A 1 89 ? -27.968 6.421 19.662 1.00 90.00 89 LYS A C 1
ATOM 684 O O . LYS A 1 89 ? -28.511 7.482 19.369 1.00 90.00 89 LYS A O 1
ATOM 689 N N . ARG A 1 90 ? -26.798 6.049 19.138 1.00 89.81 90 ARG A N 1
ATOM 690 C CA . ARG A 1 90 ? -26.058 6.828 18.140 1.00 89.81 90 ARG A CA 1
ATOM 691 C C . ARG A 1 90 ? -25.184 5.929 17.278 1.00 89.81 90 ARG A C 1
ATOM 693 O O . ARG A 1 90 ? -24.625 4.943 17.747 1.00 89.81 90 ARG A O 1
ATOM 700 N N . TYR A 1 91 ? -24.999 6.319 16.023 1.00 87.25 91 TYR A N 1
ATOM 701 C CA . TYR A 1 91 ? -24.145 5.566 15.116 1.00 87.25 91 TYR A CA 1
ATOM 702 C C . TYR A 1 91 ? -22.665 5.764 15.467 1.00 87.25 91 TYR A C 1
ATOM 704 O O . TYR A 1 91 ? -22.112 6.849 15.281 1.00 87.25 91 TYR A O 1
ATOM 712 N N . ILE A 1 92 ? -22.024 4.699 15.943 1.00 93.06 92 ILE A N 1
ATOM 713 C CA . ILE A 1 92 ? -20.572 4.603 16.099 1.00 93.06 92 ILE A CA 1
ATOM 714 C C . ILE A 1 92 ? -20.049 3.366 15.389 1.00 93.06 92 ILE A C 1
ATOM 716 O O . ILE A 1 92 ? -20.713 2.330 15.334 1.00 93.06 92 ILE A O 1
ATOM 720 N N . LEU A 1 93 ? -18.836 3.473 14.856 1.00 94.38 93 LEU A N 1
ATOM 721 C CA . LEU A 1 93 ? -18.133 2.328 14.305 1.00 94.38 93 LEU A CA 1
ATOM 722 C C . LEU A 1 93 ? -17.537 1.518 15.458 1.00 94.38 93 LEU A C 1
ATOM 724 O O . LEU A 1 93 ? -16.741 2.042 16.231 1.00 94.38 93 LEU A O 1
ATOM 728 N N . VAL A 1 94 ? -17.904 0.247 15.574 1.00 95.31 94 VAL A N 1
ATOM 729 C CA . VAL A 1 94 ? -17.419 -0.677 16.601 1.00 95.31 94 VAL A CA 1
ATOM 730 C C . VAL A 1 94 ? -16.742 -1.877 15.952 1.00 95.31 94 VAL A C 1
ATOM 732 O O . VAL A 1 94 ? -17.305 -2.535 15.075 1.00 95.31 94 VAL A O 1
ATOM 735 N N . ASN A 1 95 ? -15.520 -2.153 16.403 1.00 94.38 95 ASN A N 1
ATOM 736 C CA . ASN A 1 95 ? -14.774 -3.362 16.093 1.00 94.38 95 ASN A CA 1
ATOM 737 C C . ASN A 1 95 ? -14.480 -4.068 17.413 1.00 94.38 95 ASN A C 1
ATOM 739 O O . ASN A 1 95 ? -13.582 -3.656 18.148 1.00 94.38 95 ASN A O 1
ATOM 743 N N . ARG A 1 96 ? -15.256 -5.109 17.715 1.00 94.50 96 ARG A N 1
ATOM 744 C CA . ARG A 1 96 ? -14.965 -6.035 18.807 1.00 94.50 96 ARG A CA 1
ATOM 745 C C . ARG A 1 96 ? -14.024 -7.109 18.277 1.00 94.50 96 ARG A C 1
ATOM 747 O O . ARG A 1 96 ? -14.341 -7.798 17.305 1.00 94.50 96 ARG A O 1
ATOM 754 N N . VAL A 1 97 ? -12.837 -7.217 18.867 1.00 90.06 97 VAL A N 1
ATOM 755 C CA . VAL A 1 97 ? -11.837 -8.184 18.404 1.00 90.06 97 VAL A CA 1
ATOM 756 C C . VAL A 1 97 ? -12.378 -9.603 18.584 1.00 90.06 97 VAL A C 1
ATOM 758 O O . VAL A 1 97 ? -12.980 -9.912 19.606 1.00 90.06 97 VAL A O 1
ATOM 761 N N . ASP A 1 98 ? -12.204 -10.431 17.553 1.00 87.00 98 ASP A N 1
ATOM 762 C CA . ASP A 1 98 ? -12.674 -11.820 17.474 1.00 87.00 98 ASP A CA 1
ATOM 763 C C . ASP A 1 98 ? -14.200 -12.013 17.623 1.00 87.00 98 ASP A C 1
ATOM 765 O O . ASP A 1 98 ? -14.674 -13.138 17.745 1.00 87.00 98 ASP A O 1
ATOM 769 N N . GLN A 1 99 ? -14.988 -10.932 17.531 1.00 89.56 99 GLN A N 1
ATOM 770 C CA . GLN A 1 99 ? -16.454 -10.965 17.578 1.00 89.56 99 GLN A CA 1
ATOM 771 C C . GLN A 1 99 ? -17.066 -10.251 16.355 1.00 89.56 99 GLN A C 1
ATOM 773 O O . GLN A 1 99 ? -17.524 -9.103 16.449 1.00 89.56 99 GLN A O 1
ATOM 778 N N . PRO A 1 100 ? -17.060 -10.901 15.174 1.00 85.19 100 PRO A N 1
ATOM 779 C CA . PRO A 1 100 ? -17.505 -10.287 13.925 1.00 85.19 100 PRO A CA 1
ATOM 780 C C . PRO A 1 100 ? -18.991 -9.915 13.928 1.00 85.19 100 PRO A C 1
ATOM 782 O O . PRO A 1 100 ? -19.314 -8.846 13.421 1.00 85.19 100 PRO A O 1
ATOM 785 N N . ASP A 1 101 ? -19.861 -10.715 14.552 1.00 87.75 101 ASP A N 1
ATOM 786 C CA . ASP A 1 101 ? -21.315 -10.464 14.613 1.00 87.75 101 ASP A CA 1
ATOM 787 C C . ASP A 1 101 ? -21.682 -9.237 15.462 1.00 87.75 101 ASP A C 1
ATOM 789 O O . ASP A 1 101 ? -22.775 -8.686 15.358 1.00 87.75 101 ASP A O 1
ATOM 793 N N . GLN A 1 102 ? -20.753 -8.797 16.312 1.00 89.25 102 GLN A N 1
ATOM 794 C CA . GLN A 1 102 ? -20.900 -7.620 17.166 1.00 89.25 102 GLN A CA 1
ATOM 795 C C . GLN A 1 102 ? -20.066 -6.431 16.671 1.00 89.25 102 GLN A C 1
ATOM 797 O O . GLN A 1 102 ? -19.911 -5.435 17.379 1.00 89.25 102 GLN A O 1
ATOM 802 N N . SER A 1 103 ? -19.518 -6.537 15.461 1.00 90.88 103 SER A N 1
ATOM 803 C CA . SER A 1 103 ? -18.722 -5.502 14.813 1.00 90.88 103 SER A CA 1
ATOM 804 C C . SER A 1 103 ? -19.452 -4.975 13.584 1.00 90.88 103 SER A C 1
ATOM 806 O O . SER A 1 103 ? -19.992 -5.741 12.796 1.00 90.88 103 SER A O 1
ATOM 808 N N . ASN A 1 104 ? -19.431 -3.660 13.379 1.00 90.69 104 ASN A N 1
ATOM 809 C CA . ASN A 1 104 ? -19.997 -3.027 12.180 1.00 90.69 104 ASN A CA 1
ATOM 810 C C . ASN A 1 104 ? -18.915 -2.451 11.246 1.00 90.69 104 ASN A C 1
ATOM 812 O O . ASN A 1 104 ? -19.229 -1.866 10.210 1.00 90.69 104 ASN A O 1
ATOM 816 N N . PHE A 1 105 ? -17.635 -2.637 11.589 1.00 89.94 105 PHE A N 1
ATOM 817 C CA . PHE A 1 105 ? -16.514 -2.408 10.687 1.00 89.94 105 PHE A CA 1
ATOM 818 C C . PHE A 1 105 ? -15.351 -3.367 10.964 1.00 89.94 105 PHE A C 1
ATOM 820 O O . PHE A 1 105 ? -15.175 -3.879 12.074 1.00 89.94 105 PHE A O 1
ATOM 827 N N . TYR A 1 106 ? -14.501 -3.542 9.950 1.00 86.12 106 TYR A N 1
ATOM 828 C CA . TYR A 1 106 ? -13.277 -4.334 10.029 1.00 86.12 106 TYR A CA 1
ATOM 829 C C . TYR A 1 106 ? -12.063 -3.506 9.620 1.00 86.12 106 TYR A C 1
ATOM 831 O O . TYR A 1 106 ? -12.117 -2.684 8.703 1.00 86.12 106 TYR A O 1
ATOM 839 N N . PHE A 1 107 ? -10.926 -3.776 10.258 1.00 82.56 107 PHE A N 1
ATOM 840 C CA . PHE A 1 107 ? -9.643 -3.306 9.754 1.00 82.56 107 PHE A CA 1
ATOM 841 C C . PHE A 1 107 ? -9.197 -4.176 8.578 1.00 82.56 107 PHE A C 1
ATOM 843 O O . PHE A 1 107 ? -9.146 -5.399 8.679 1.00 82.56 107 PHE A O 1
ATOM 850 N N . SER A 1 108 ? -8.838 -3.533 7.471 1.00 86.06 108 SER A N 1
ATOM 851 C CA . SER A 1 108 ? -8.210 -4.194 6.324 1.00 86.06 108 SER A CA 1
ATOM 852 C C . SER A 1 108 ? -6.693 -4.287 6.498 1.00 86.06 108 SER A C 1
ATOM 854 O O . SER A 1 108 ? -6.088 -3.542 7.275 1.00 86.06 108 SER A O 1
ATOM 856 N N . SER A 1 109 ? -6.056 -5.160 5.719 1.00 87.75 109 SER A N 1
ATOM 857 C CA . SER A 1 109 ? -4.600 -5.185 5.595 1.00 87.75 109 SER A CA 1
ATOM 858 C C . SER A 1 109 ? -4.138 -3.906 4.890 1.00 87.75 109 SER A C 1
ATOM 860 O O . SER A 1 109 ? -4.406 -3.713 3.704 1.00 87.75 109 SER A O 1
ATOM 862 N N . LEU A 1 110 ? -3.492 -3.003 5.634 1.00 87.19 110 LEU A N 1
ATOM 863 C CA . LEU A 1 110 ? -3.101 -1.676 5.153 1.00 87.19 110 LEU A CA 1
ATOM 864 C C . LEU A 1 110 ? -1.634 -1.652 4.713 1.00 87.19 110 LEU A C 1
ATOM 866 O O . LEU A 1 110 ? -0.737 -2.052 5.462 1.00 87.19 110 LEU A O 1
ATOM 870 N N . LEU A 1 111 ? -1.396 -1.139 3.510 1.00 88.69 111 LEU A N 1
ATOM 871 C CA . LEU A 1 111 ? -0.092 -0.724 3.009 1.00 88.69 111 LEU A CA 1
ATOM 872 C C . LEU A 1 111 ? -0.018 0.803 3.008 1.00 88.69 111 LEU A C 1
ATOM 874 O O . LEU A 1 111 ? -0.876 1.483 2.440 1.00 88.69 111 LEU A O 1
ATOM 878 N N . ASN A 1 112 ? 1.045 1.326 3.614 1.00 87.62 112 ASN A N 1
ATOM 879 C CA . ASN A 1 112 ? 1.371 2.744 3.604 1.00 87.62 112 ASN A CA 1
ATOM 880 C C . ASN A 1 112 ? 2.616 2.971 2.756 1.00 87.62 112 ASN A C 1
ATOM 882 O O . ASN A 1 112 ? 3.723 2.705 3.213 1.00 87.62 112 ASN A O 1
ATOM 886 N N . TYR A 1 113 ? 2.435 3.514 1.556 1.00 89.75 113 TYR A N 1
ATOM 887 C CA . TYR A 1 113 ? 3.527 3.844 0.646 1.00 89.75 113 TYR A CA 1
ATOM 888 C C . TYR A 1 113 ? 3.650 5.371 0.534 1.00 89.75 113 TYR A C 1
ATOM 890 O O . TYR A 1 113 ? 3.277 5.996 -0.460 1.00 89.75 113 TYR A O 1
ATOM 898 N N . GLY A 1 114 ? 4.069 5.998 1.640 1.00 87.25 114 GLY A N 1
ATOM 899 C CA . GLY A 1 114 ? 3.988 7.450 1.826 1.00 87.25 114 GLY A CA 1
ATOM 900 C C . GLY A 1 114 ? 2.526 7.941 1.848 1.00 87.25 114 GLY A C 1
ATOM 901 O O . GLY A 1 114 ? 1.735 7.430 2.659 1.00 87.25 114 GLY A O 1
ATOM 902 N N . PRO A 1 115 ? 2.137 8.914 0.999 1.00 87.62 115 PRO A N 1
ATOM 903 C CA . PRO A 1 115 ? 0.749 9.382 0.891 1.00 87.62 115 PRO A CA 1
ATOM 904 C C . PRO A 1 115 ? -0.182 8.399 0.169 1.00 87.62 115 PRO A C 1
ATOM 906 O O . PRO A 1 115 ? -1.398 8.511 0.321 1.00 87.62 115 PRO A O 1
ATOM 909 N N . LEU A 1 116 ? 0.354 7.439 -0.594 1.00 91.56 116 LEU A N 1
ATOM 910 C CA . LEU A 1 116 ? -0.440 6.396 -1.237 1.00 91.56 116 LEU A CA 1
ATOM 911 C C . LEU A 1 116 ? -0.826 5.327 -0.208 1.00 91.56 116 LEU A C 1
ATOM 913 O O . LEU A 1 116 ? 0.021 4.828 0.541 1.00 91.56 116 LEU A O 1
ATOM 917 N N . LYS A 1 117 ? -2.111 4.972 -0.181 1.00 90.19 117 LYS A N 1
ATOM 918 C CA . LYS A 1 117 ? -2.672 3.940 0.697 1.00 90.19 117 LYS A CA 1
ATOM 919 C C . LYS A 1 117 ? -3.297 2.840 -0.147 1.00 90.19 117 LYS A C 1
ATOM 921 O O . LYS A 1 117 ? -4.030 3.138 -1.085 1.00 90.19 117 LYS A O 1
ATOM 926 N N . VAL A 1 118 ? -3.044 1.588 0.223 1.00 92.12 118 VAL A N 1
ATOM 927 C CA . VAL A 1 118 ? -3.739 0.420 -0.335 1.00 92.12 118 VAL A CA 1
ATOM 928 C C . VAL A 1 118 ? -4.298 -0.393 0.821 1.00 92.12 118 VAL A C 1
ATOM 930 O O . VAL A 1 118 ? -3.574 -0.709 1.763 1.00 92.12 118 VAL A O 1
ATOM 933 N N . ALA A 1 119 ? -5.584 -0.719 0.752 1.00 90.50 119 ALA A N 1
ATOM 934 C CA . ALA A 1 119 ? -6.258 -1.575 1.715 1.00 90.50 119 ALA A CA 1
ATOM 935 C C . ALA A 1 119 ? -6.715 -2.851 1.006 1.00 90.50 119 ALA A C 1
ATOM 937 O O . ALA A 1 119 ? -7.377 -2.781 -0.027 1.00 90.50 119 ALA A O 1
ATOM 938 N N . VAL A 1 120 ? -6.357 -4.006 1.564 1.00 91.38 120 VAL A N 1
ATOM 939 C CA . VAL A 1 120 ? -6.790 -5.318 1.076 1.00 91.38 120 VAL A CA 1
ATOM 940 C C . VAL A 1 120 ? -7.700 -5.949 2.122 1.00 91.38 120 VAL A C 1
ATOM 942 O O . VAL A 1 120 ? -7.300 -6.115 3.278 1.00 91.38 120 VAL A O 1
ATOM 945 N N . SER A 1 121 ? -8.912 -6.307 1.707 1.00 88.94 121 SER A N 1
ATOM 946 C CA . SER A 1 121 ? -9.890 -7.025 2.524 1.00 88.94 121 SER A CA 1
ATOM 947 C C . SER A 1 121 ? -10.224 -8.361 1.875 1.00 88.94 121 SER A C 1
ATOM 949 O O . SER A 1 121 ? -10.301 -8.462 0.653 1.00 88.94 121 SER A O 1
ATOM 951 N N . THR A 1 122 ? -10.432 -9.374 2.707 1.00 88.50 122 THR A N 1
ATOM 952 C CA . THR A 1 122 ? -10.970 -10.686 2.321 1.00 88.50 122 THR A CA 1
ATOM 953 C C . THR A 1 122 ? -12.386 -10.884 2.864 1.00 88.50 122 THR A C 1
ATOM 955 O O . THR A 1 122 ? -12.842 -12.014 2.975 1.00 88.50 122 THR A O 1
ATOM 958 N N . ASP A 1 123 ? -13.055 -9.791 3.252 1.00 83.81 123 ASP A N 1
ATOM 959 C CA . ASP A 1 123 ? -14.372 -9.798 3.907 1.00 83.81 123 ASP A CA 1
ATOM 960 C C . ASP A 1 123 ? -14.423 -10.744 5.122 1.00 83.81 123 ASP A C 1
ATOM 962 O O . ASP A 1 123 ? -15.357 -11.508 5.320 1.00 83.81 123 ASP A O 1
ATOM 966 N N . GLY A 1 124 ? -13.339 -10.747 5.906 1.00 77.75 124 GLY A N 1
ATOM 967 C CA . GLY A 1 124 ? -13.188 -11.605 7.084 1.00 77.75 124 GLY A CA 1
ATOM 968 C C . GLY A 1 124 ? -12.731 -13.040 6.797 1.00 77.75 124 GLY A C 1
ATOM 969 O O . GLY A 1 124 ? -12.353 -13.731 7.737 1.00 77.75 124 GLY A O 1
ATOM 970 N N . ALA A 1 125 ? -12.671 -13.484 5.536 1.00 83.94 125 ALA A N 1
ATOM 971 C CA . ALA A 1 125 ? -12.369 -14.880 5.208 1.00 83.94 125 ALA A CA 1
ATOM 972 C C . ALA A 1 125 ? -10.945 -15.321 5.588 1.00 83.94 125 ALA A C 1
ATOM 974 O O . ALA A 1 125 ? -10.729 -16.460 5.994 1.00 83.94 125 ALA A O 1
ATOM 975 N N . SER A 1 126 ? -9.942 -14.450 5.429 1.00 85.19 126 SER A N 1
ATOM 976 C CA . SER A 1 126 ? -8.561 -14.784 5.800 1.00 85.19 126 SER A CA 1
ATOM 977 C C . SER A 1 126 ? -7.670 -13.546 5.951 1.00 85.19 126 SER A C 1
ATOM 979 O O . SER A 1 126 ? -7.339 -12.898 4.946 1.00 85.19 126 SER A O 1
ATOM 981 N N . PRO A 1 127 ? -7.208 -13.230 7.176 1.00 83.62 127 PRO A N 1
ATOM 982 C CA . PRO A 1 127 ? -6.202 -12.194 7.405 1.00 83.62 127 PRO A CA 1
ATOM 983 C C . PRO A 1 127 ? -4.875 -12.495 6.697 1.00 83.62 127 PRO A C 1
ATOM 985 O O . PRO A 1 127 ? -4.271 -11.600 6.103 1.00 83.62 127 PRO A O 1
ATOM 988 N N . THR A 1 128 ? -4.448 -13.763 6.700 1.00 90.50 128 THR A N 1
ATOM 989 C CA . THR A 1 128 ? -3.183 -14.211 6.099 1.00 90.50 128 THR A CA 1
ATOM 990 C C . THR A 1 128 ? -3.164 -13.995 4.588 1.00 90.50 128 THR A C 1
ATOM 992 O O . THR A 1 128 ? -2.195 -13.453 4.056 1.00 90.50 128 THR A O 1
ATOM 995 N N . ILE A 1 129 ? -4.247 -14.350 3.884 1.00 94.19 129 ILE A N 1
ATOM 996 C CA . ILE A 1 129 ? -4.359 -14.092 2.441 1.00 94.19 129 ILE A CA 1
ATOM 997 C C . ILE A 1 129 ? -4.318 -12.583 2.172 1.00 94.19 129 ILE A C 1
ATOM 999 O O . ILE A 1 129 ? -3.551 -12.136 1.320 1.00 94.19 129 ILE A O 1
ATOM 1003 N N . GLY A 1 130 ? -5.069 -11.786 2.941 1.00 92.81 130 GLY A N 1
ATOM 1004 C CA . GLY A 1 130 ? -5.062 -10.327 2.806 1.00 92.81 130 GLY A CA 1
ATOM 1005 C C . GLY A 1 130 ? -3.672 -9.711 3.006 1.00 92.81 130 GLY A C 1
ATOM 1006 O O . GLY A 1 130 ? -3.284 -8.788 2.288 1.00 92.81 130 GLY A O 1
ATOM 1007 N N . GLN A 1 131 ? -2.880 -10.236 3.944 1.00 91.50 131 GLN A N 1
ATOM 1008 C CA . GLN A 1 131 ? -1.504 -9.794 4.170 1.00 91.50 131 GLN A CA 1
ATOM 1009 C C . GLN A 1 131 ? -0.562 -10.187 3.027 1.00 91.50 131 GLN A C 1
ATOM 1011 O O . GLN A 1 131 ? 0.210 -9.343 2.571 1.00 91.50 131 GLN A O 1
ATOM 1016 N N . ASN A 1 132 ? -0.655 -11.417 2.521 1.00 95.12 132 ASN A N 1
ATOM 1017 C CA . ASN A 1 132 ? 0.169 -11.880 1.402 1.00 95.12 132 ASN A CA 1
ATOM 1018 C C . ASN A 1 132 ? -0.112 -11.096 0.113 1.00 95.12 132 ASN A C 1
ATOM 1020 O O . ASN A 1 132 ? 0.825 -10.641 -0.544 1.00 95.12 132 ASN A O 1
ATOM 1024 N N . VAL A 1 133 ? -1.387 -10.858 -0.212 1.00 96.38 133 VAL A N 1
ATOM 1025 C CA . VAL A 1 133 ? -1.776 -10.029 -1.364 1.00 96.38 133 VAL A CA 1
ATOM 1026 C C . VAL A 1 133 ? -1.258 -8.600 -1.200 1.00 96.38 133 VAL A C 1
ATOM 1028 O O . VAL A 1 133 ? -0.644 -8.064 -2.122 1.00 96.38 133 VAL A O 1
ATOM 1031 N N . ARG A 1 134 ? -1.419 -7.995 -0.015 1.00 95.31 134 ARG A N 1
ATOM 1032 C CA . ARG A 1 134 ? -0.873 -6.663 0.282 1.00 95.31 134 ARG A CA 1
ATOM 1033 C C . ARG A 1 134 ? 0.644 -6.606 0.062 1.00 95.31 134 ARG A C 1
ATOM 1035 O O . ARG A 1 134 ? 1.120 -5.679 -0.587 1.00 95.31 134 ARG A O 1
ATOM 1042 N N . ASN A 1 135 ? 1.394 -7.584 0.572 1.00 94.62 135 ASN A N 1
ATOM 1043 C CA . ASN A 1 135 ? 2.853 -7.641 0.415 1.00 94.62 135 ASN A CA 1
ATOM 1044 C C . ASN A 1 135 ? 3.253 -7.789 -1.061 1.00 94.62 135 ASN A C 1
ATOM 1046 O O . ASN A 1 135 ? 4.239 -7.204 -1.505 1.00 94.62 135 ASN A O 1
ATOM 1050 N N . ARG A 1 136 ? 2.472 -8.542 -1.847 1.00 95.50 136 ARG A N 1
ATOM 1051 C CA . ARG A 1 136 ? 2.705 -8.659 -3.288 1.00 95.50 136 ARG A CA 1
ATOM 1052 C C . ARG A 1 136 ? 2.458 -7.338 -4.011 1.00 95.50 136 ARG A C 1
ATOM 1054 O O . ARG A 1 136 ? 3.255 -6.995 -4.876 1.00 95.50 136 ARG A O 1
ATOM 1061 N N . ILE A 1 137 ? 1.411 -6.597 -3.644 1.00 95.44 137 ILE A N 1
ATOM 1062 C CA . ILE A 1 137 ? 1.165 -5.250 -4.175 1.00 95.44 137 ILE A CA 1
ATOM 1063 C C . ILE A 1 137 ? 2.336 -4.329 -3.828 1.00 95.44 137 ILE A C 1
ATOM 1065 O O . ILE A 1 137 ? 2.859 -3.673 -4.719 1.00 95.44 137 ILE A O 1
ATOM 1069 N N . GLU A 1 138 ? 2.793 -4.319 -2.572 1.00 94.31 138 GLU A N 1
ATOM 1070 C CA . GLU A 1 138 ? 3.942 -3.512 -2.137 1.00 94.31 138 GLU A CA 1
ATOM 1071 C C . GLU A 1 138 ? 5.192 -3.777 -2.983 1.00 94.31 138 GLU A C 1
ATOM 1073 O O . GLU A 1 138 ? 5.827 -2.834 -3.449 1.00 94.31 138 GLU A O 1
ATOM 1078 N N . ALA A 1 139 ? 5.500 -5.049 -3.253 1.00 91.94 139 ALA A N 1
ATOM 1079 C CA . ALA A 1 139 ? 6.640 -5.445 -4.078 1.00 91.94 139 ALA A CA 1
ATOM 1080 C C . ALA A 1 139 ? 6.524 -5.029 -5.559 1.00 91.94 139 ALA A C 1
ATOM 1082 O O . ALA A 1 139 ? 7.531 -5.021 -6.266 1.00 91.94 139 ALA A O 1
ATOM 1083 N N . LEU A 1 140 ? 5.316 -4.717 -6.043 1.00 90.12 140 LEU A N 1
ATOM 1084 C CA . LEU A 1 140 ? 5.073 -4.230 -7.404 1.00 90.12 140 LEU A CA 1
ATOM 1085 C C . LEU A 1 140 ? 5.146 -2.701 -7.512 1.00 90.12 140 LEU A C 1
ATOM 1087 O O . LEU A 1 140 ? 5.269 -2.188 -8.622 1.00 90.12 140 LEU A O 1
ATOM 1091 N N . LEU A 1 141 ? 5.065 -1.963 -6.399 1.00 92.31 141 LEU A N 1
ATOM 1092 C CA . LEU A 1 141 ? 5.114 -0.502 -6.432 1.00 92.31 141 LEU A CA 1
ATOM 1093 C C . LEU A 1 141 ? 6.556 -0.010 -6.657 1.00 92.31 141 LEU A C 1
ATOM 1095 O O . LEU A 1 141 ? 7.458 -0.381 -5.897 1.00 92.31 141 LEU A O 1
ATOM 1099 N N . PRO A 1 142 ? 6.802 0.852 -7.661 1.00 90.38 142 PRO A N 1
ATOM 1100 C CA . PRO A 1 142 ? 8.143 1.323 -7.962 1.00 90.38 142 PRO A CA 1
ATOM 1101 C C . PRO A 1 142 ? 8.657 2.280 -6.887 1.00 90.38 142 PRO A C 1
ATOM 1103 O O . PRO A 1 142 ? 7.923 3.111 -6.336 1.00 90.38 142 PRO A O 1
ATOM 1106 N N . ARG A 1 143 ? 9.968 2.200 -6.632 1.00 86.19 143 ARG A N 1
ATOM 1107 C CA . ARG A 1 143 ? 10.670 3.176 -5.790 1.00 86.19 143 ARG A CA 1
ATOM 1108 C C . ARG A 1 143 ? 10.463 4.573 -6.380 1.00 86.19 143 ARG A C 1
ATOM 1110 O O . ARG A 1 143 ? 10.551 4.759 -7.584 1.00 86.19 143 ARG A O 1
ATOM 1117 N N . GLY A 1 144 ? 10.176 5.554 -5.530 1.00 90.12 144 GLY A N 1
ATOM 1118 C CA . GLY A 1 144 ? 9.914 6.932 -5.962 1.00 90.12 144 GLY A CA 1
ATOM 1119 C C . GLY A 1 144 ? 8.439 7.266 -6.209 1.00 90.12 144 GLY A C 1
ATOM 1120 O O . GLY A 1 144 ? 8.105 8.450 -6.226 1.00 90.12 144 GLY A O 1
ATOM 1121 N N . LEU A 1 145 ? 7.529 6.282 -6.267 1.00 93.81 145 LEU A N 1
ATOM 1122 C CA . LEU A 1 145 ? 6.089 6.551 -6.402 1.00 93.81 145 LEU A CA 1
ATOM 1123 C C . LEU A 1 145 ? 5.550 7.441 -5.270 1.00 93.81 145 LEU A C 1
ATOM 1125 O O . LEU A 1 145 ? 4.790 8.373 -5.518 1.00 93.81 145 LEU A O 1
ATOM 1129 N N . ALA A 1 146 ? 5.993 7.214 -4.030 1.00 93.56 146 ALA A N 1
ATOM 1130 C CA . ALA A 1 146 ? 5.626 8.062 -2.895 1.00 93.56 146 ALA A CA 1
ATOM 1131 C C . ALA A 1 146 ? 6.030 9.536 -3.112 1.00 93.56 146 ALA A C 1
ATOM 1133 O O . ALA A 1 146 ? 5.249 10.440 -2.812 1.00 93.56 146 ALA A O 1
ATOM 1134 N N . ASN A 1 147 ? 7.217 9.774 -3.681 1.00 93.44 147 ASN A N 1
ATOM 1135 C CA . ASN A 1 147 ? 7.719 11.118 -3.973 1.00 93.44 147 ASN A CA 1
ATOM 1136 C C . ASN A 1 147 ? 6.916 11.783 -5.092 1.00 93.44 147 ASN A C 1
ATOM 1138 O O . ASN A 1 147 ? 6.607 12.970 -4.992 1.00 93.44 147 ASN A O 1
ATOM 1142 N N . LEU A 1 148 ? 6.546 11.022 -6.129 1.00 93.44 148 LEU A N 1
ATOM 1143 C CA . LEU A 1 148 ? 5.690 11.514 -7.205 1.00 93.44 148 LEU A CA 1
ATOM 1144 C C . LEU A 1 148 ? 4.334 11.970 -6.655 1.00 93.44 148 LEU A C 1
ATOM 1146 O O . LEU A 1 148 ? 3.920 13.095 -6.917 1.00 93.44 148 LEU A O 1
ATOM 1150 N N . VAL A 1 149 ? 3.685 11.155 -5.817 1.00 94.50 149 VAL A N 1
ATOM 1151 C CA . VAL A 1 149 ? 2.388 11.515 -5.221 1.00 94.50 149 VAL A CA 1
ATOM 1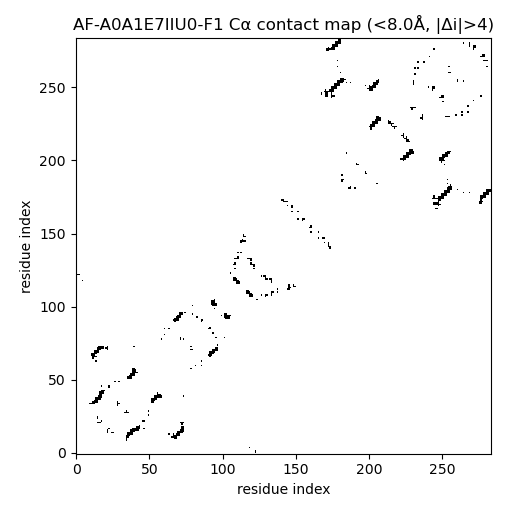152 C C . VAL A 1 149 ? 2.497 12.766 -4.337 1.00 94.50 149 VAL A C 1
ATOM 1154 O O . VAL A 1 149 ? 1.635 13.643 -4.418 1.00 94.50 149 VAL A O 1
ATOM 1157 N N . GLU A 1 150 ? 3.554 12.906 -3.526 1.00 93.69 150 GLU A N 1
ATOM 1158 C CA . GLU A 1 150 ? 3.782 14.133 -2.742 1.00 93.69 150 GLU A CA 1
ATOM 1159 C C . GLU A 1 150 ? 4.023 15.361 -3.632 1.00 93.69 150 GLU A C 1
ATOM 1161 O O . GLU A 1 150 ? 3.464 16.431 -3.375 1.00 93.69 150 GLU A O 1
ATOM 1166 N N . LYS A 1 151 ? 4.812 15.224 -4.704 1.00 92.69 151 LYS A N 1
ATOM 1167 C CA . LYS A 1 151 ? 5.038 16.299 -5.682 1.00 92.69 151 LYS A CA 1
ATOM 1168 C C . LYS A 1 151 ? 3.719 16.743 -6.316 1.00 92.69 151 LYS A C 1
ATOM 1170 O O . LYS A 1 151 ? 3.412 17.934 -6.291 1.00 92.69 151 LYS A O 1
ATOM 1175 N N . THR A 1 152 ? 2.910 15.802 -6.805 1.00 92.25 152 THR A N 1
ATOM 1176 C CA . THR A 1 152 ? 1.597 16.089 -7.404 1.00 92.25 152 THR A CA 1
ATOM 1177 C C . THR A 1 152 ? 0.652 16.753 -6.402 1.00 92.25 152 THR A C 1
ATOM 1179 O O . THR A 1 152 ? -0.067 17.692 -6.743 1.00 92.25 152 THR A O 1
ATOM 1182 N N . LYS A 1 153 ? 0.675 16.327 -5.132 1.00 92.00 153 LYS A N 1
ATOM 1183 C CA . LYS A 1 153 ? -0.103 16.963 -4.062 1.00 92.00 153 LYS A CA 1
ATOM 1184 C C . LYS A 1 153 ? 0.303 18.425 -3.851 1.00 92.00 153 LYS A C 1
ATOM 1186 O O . LYS A 1 153 ? -0.583 19.275 -3.766 1.00 92.00 153 LYS A O 1
ATOM 1191 N N . ARG A 1 154 ? 1.606 18.728 -3.793 1.00 92.12 154 ARG A N 1
ATOM 1192 C CA . ARG A 1 154 ? 2.116 20.108 -3.654 1.00 92.12 154 ARG A CA 1
ATOM 1193 C C . ARG A 1 154 ? 1.715 20.983 -4.841 1.00 92.12 154 ARG A C 1
ATOM 1195 O O . ARG A 1 154 ? 1.220 22.083 -4.631 1.00 92.12 154 ARG A O 1
ATOM 1202 N N . GLN A 1 155 ? 1.851 20.474 -6.066 1.00 91.69 155 GLN A N 1
ATOM 1203 C CA . GLN A 1 155 ? 1.434 21.184 -7.283 1.00 91.69 155 GLN A CA 1
ATOM 1204 C C . GLN A 1 155 ? -0.060 21.524 -7.252 1.00 91.69 155 GLN A C 1
ATOM 1206 O O . GLN A 1 155 ? -0.435 22.678 -7.457 1.00 91.69 155 GLN A O 1
ATOM 1211 N N . ARG A 1 156 ? -0.911 20.559 -6.875 1.00 91.00 156 ARG A N 1
ATOM 1212 C CA . ARG A 1 156 ? -2.354 20.791 -6.721 1.00 91.00 156 ARG A CA 1
ATOM 1213 C C . ARG A 1 156 ? -2.665 21.862 -5.674 1.00 91.00 156 ARG A C 1
ATOM 1215 O O . ARG A 1 156 ? -3.566 22.665 -5.886 1.00 91.00 156 ARG A O 1
ATOM 1222 N N . GLN A 1 157 ? -1.941 21.885 -4.554 1.00 92.12 157 GLN A N 1
ATOM 1223 C CA . GLN A 1 157 ? -2.097 22.917 -3.517 1.00 92.12 157 GLN A CA 1
ATOM 1224 C C . GLN A 1 157 ? -1.681 24.314 -4.003 1.00 92.12 157 GLN A C 1
ATOM 1226 O O . GLN A 1 157 ? -2.219 25.303 -3.520 1.00 92.12 157 GLN A O 1
ATOM 1231 N N . GLN A 1 158 ? -0.772 24.390 -4.976 1.00 93.25 158 GLN A N 1
ATOM 1232 C CA . GLN A 1 158 ? -0.353 25.624 -5.650 1.00 93.25 158 GLN A CA 1
ATOM 1233 C C . GLN A 1 158 ? -1.266 26.003 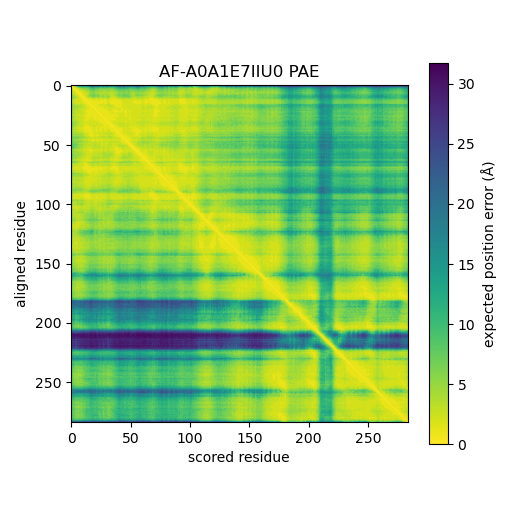-6.833 1.00 93.25 158 GLN A C 1
ATOM 1235 O O . GLN A 1 158 ? -0.977 26.958 -7.547 1.00 93.25 158 GLN A O 1
ATOM 1240 N N . GLY A 1 159 ? -2.355 25.260 -7.064 1.00 91.88 159 GLY A N 1
ATOM 1241 C CA . GLY A 1 159 ? -3.294 25.495 -8.166 1.00 91.88 159 GLY A CA 1
ATOM 1242 C C . GLY A 1 159 ? -2.868 24.903 -9.514 1.00 91.88 159 GLY A C 1
ATOM 1243 O O . GLY A 1 159 ? -3.588 25.062 -10.494 1.00 91.88 159 GLY A O 1
ATOM 1244 N N . HIS A 1 160 ? -1.741 24.188 -9.582 1.00 88.56 160 HIS A N 1
ATOM 1245 C CA . HIS A 1 160 ? -1.273 23.545 -10.807 1.00 88.56 160 HIS A CA 1
ATOM 1246 C C . HIS A 1 160 ? -1.758 22.090 -10.860 1.00 88.56 160 HIS A C 1
ATOM 1248 O O . HIS A 1 160 ? -1.310 21.241 -10.087 1.00 88.56 160 HIS A O 1
ATOM 1254 N N . ILE A 1 161 ? -2.701 21.796 -11.756 1.00 84.44 161 ILE A N 1
ATOM 1255 C CA . ILE A 1 161 ? -3.280 20.458 -11.923 1.00 84.44 161 ILE A CA 1
ATOM 1256 C C . ILE A 1 161 ? -3.048 20.014 -13.364 1.00 84.44 161 ILE A C 1
ATOM 1258 O O . ILE A 1 161 ? -3.768 20.429 -14.264 1.00 84.44 161 ILE A O 1
ATOM 1262 N N . ASP A 1 162 ? -2.064 19.139 -13.560 1.00 87.44 162 ASP A N 1
ATOM 1263 C CA . ASP A 1 162 ? -1.788 18.498 -14.846 1.00 87.44 162 ASP A CA 1
ATOM 1264 C C . ASP A 1 162 ? -1.818 16.966 -14.680 1.00 87.44 162 ASP A C 1
ATOM 1266 O O . ASP A 1 162 ? -0.809 16.342 -14.326 1.00 87.44 162 ASP A O 1
ATOM 1270 N N . PRO A 1 163 ? -2.993 16.338 -14.877 1.00 86.56 163 PRO A N 1
ATOM 1271 C CA . PRO A 1 163 ? -3.142 14.893 -14.750 1.00 86.56 163 PRO A CA 1
ATOM 1272 C C . PRO A 1 163 ? -2.344 14.107 -15.798 1.00 86.56 163 PRO A C 1
ATOM 1274 O O . PRO A 1 163 ? -1.921 12.988 -15.506 1.00 86.56 163 PRO A O 1
ATOM 1277 N N . SER A 1 164 ? -2.129 14.672 -16.993 1.00 88.88 164 SER A N 1
ATOM 1278 C CA . SER A 1 164 ? -1.343 14.052 -18.069 1.00 88.88 164 SER A CA 1
ATOM 1279 C C . SER A 1 164 ? 0.106 13.868 -17.644 1.00 88.88 164 SER A C 1
ATOM 1281 O O . SER A 1 164 ? 0.593 12.742 -17.621 1.00 88.88 164 SER A O 1
ATOM 1283 N N . THR A 1 165 ? 0.757 14.936 -17.182 1.00 89.25 165 THR A N 1
ATOM 1284 C CA . THR A 1 165 ? 2.156 14.868 -16.741 1.00 89.25 165 THR A CA 1
ATOM 1285 C C . THR A 1 165 ? 2.344 13.892 -15.576 1.00 89.25 165 THR A C 1
ATOM 1287 O O . THR A 1 165 ? 3.325 13.147 -15.535 1.00 89.25 165 THR A O 1
ATOM 1290 N N . ALA A 1 166 ? 1.399 13.850 -14.629 1.00 90.25 166 ALA A N 1
ATOM 1291 C CA . ALA A 1 166 ? 1.451 12.893 -13.522 1.00 90.25 166 ALA A CA 1
ATOM 1292 C C . ALA A 1 166 ? 1.316 11.439 -14.007 1.00 90.25 166 ALA A C 1
ATOM 1294 O O . ALA A 1 166 ? 2.008 10.556 -13.499 1.00 90.25 166 ALA A O 1
ATOM 1295 N N . ARG A 1 167 ? 0.449 11.191 -14.998 1.00 91.75 167 ARG A N 1
ATOM 1296 C CA . ARG A 1 167 ? 0.293 9.876 -15.630 1.00 91.75 167 ARG A CA 1
ATOM 1297 C C . ARG A 1 167 ? 1.557 9.464 -16.380 1.00 91.75 167 ARG A C 1
ATOM 1299 O O . ARG A 1 167 ? 1.989 8.329 -16.221 1.00 91.75 167 ARG A O 1
ATOM 1306 N N . ASP A 1 168 ? 2.165 10.367 -17.138 1.00 91.81 168 ASP A N 1
ATOM 1307 C CA . ASP A 1 168 ? 3.373 10.071 -17.911 1.00 91.81 168 ASP A CA 1
ATOM 1308 C C . ASP A 1 168 ? 4.551 9.738 -16.986 1.00 91.81 168 ASP A C 1
ATOM 1310 O O . ASP A 1 168 ? 5.220 8.722 -17.164 1.00 91.81 168 ASP A O 1
ATOM 1314 N N . GLN A 1 169 ? 4.743 10.527 -15.922 1.00 92.62 169 GLN A N 1
ATOM 1315 C CA . GLN A 1 169 ? 5.748 10.250 -14.886 1.00 92.62 169 GLN A CA 1
ATOM 1316 C C . GLN A 1 169 ? 5.492 8.914 -14.177 1.00 92.62 169 GLN A C 1
ATOM 1318 O O . GLN A 1 169 ? 6.434 8.188 -13.864 1.00 92.62 169 GLN A O 1
ATOM 1323 N N . LEU A 1 170 ? 4.224 8.568 -13.936 1.00 94.19 170 LEU A N 1
ATOM 1324 C CA . LEU A 1 170 ? 3.851 7.284 -13.352 1.00 94.19 170 LEU A CA 1
ATOM 1325 C C . LEU A 1 170 ? 4.222 6.118 -14.274 1.00 94.19 170 LEU A C 1
ATOM 1327 O O . LEU A 1 170 ? 4.808 5.145 -13.808 1.00 94.19 170 LEU A O 1
ATOM 1331 N N . LEU A 1 171 ? 3.894 6.213 -15.565 1.00 94.25 171 LEU A N 1
ATOM 1332 C CA . LEU A 1 171 ? 4.207 5.177 -16.552 1.00 94.25 171 LEU A CA 1
ATOM 1333 C C . LEU A 1 171 ? 5.717 4.958 -16.653 1.00 94.25 171 LEU A C 1
ATOM 1335 O O . LEU A 1 171 ? 6.164 3.817 -16.596 1.00 94.25 171 LEU A O 1
ATOM 1339 N N . ILE A 1 172 ? 6.501 6.035 -16.679 1.00 94.31 172 ILE A N 1
ATOM 1340 C CA . ILE A 1 172 ? 7.964 5.954 -16.650 1.00 94.31 172 ILE A CA 1
ATOM 1341 C C . ILE A 1 172 ? 8.471 5.207 -15.407 1.00 94.31 172 ILE A C 1
ATOM 1343 O O . ILE A 1 172 ? 9.276 4.289 -15.549 1.00 94.31 172 ILE A O 1
ATOM 1347 N N . LEU A 1 173 ? 7.951 5.505 -14.209 1.00 93.81 173 LEU A N 1
ATOM 1348 C CA . LEU A 1 173 ? 8.345 4.793 -12.983 1.00 93.81 173 LEU A CA 1
ATOM 1349 C C . LEU A 1 173 ? 8.032 3.288 -13.019 1.00 93.81 173 LEU A C 1
ATOM 1351 O O . LEU A 1 173 ? 8.727 2.510 -12.368 1.00 93.81 173 LEU A O 1
ATOM 1355 N N . PHE A 1 174 ? 6.977 2.879 -13.730 1.00 92.50 174 PHE A N 1
ATOM 1356 C CA . PHE A 1 174 ? 6.619 1.468 -13.904 1.00 92.50 174 PHE A CA 1
ATOM 1357 C C . PHE A 1 174 ? 7.386 0.773 -15.034 1.00 92.50 174 PHE A C 1
ATOM 1359 O O . PHE A 1 174 ? 7.430 -0.457 -15.061 1.00 92.50 174 PHE A O 1
ATOM 1366 N N . SER A 1 175 ? 7.985 1.531 -15.954 1.00 93.69 175 SER A N 1
ATOM 1367 C CA . SER A 1 175 ? 8.789 0.969 -17.034 1.00 93.69 175 SER A CA 1
ATOM 1368 C C . SER A 1 175 ? 10.119 0.411 -16.527 1.00 93.69 175 SER A C 1
ATOM 1370 O O . SER A 1 175 ? 10.686 0.874 -15.534 1.00 93.69 175 SER A O 1
ATOM 1372 N N . HIS A 1 176 ? 10.620 -0.609 -17.218 1.00 93.06 176 HIS A N 1
ATOM 1373 C CA . HIS A 1 176 ? 11.900 -1.230 -16.903 1.00 93.06 176 HIS A CA 1
ATOM 1374 C C . HIS A 1 176 ? 12.549 -1.729 -18.190 1.00 93.06 176 HIS A C 1
ATOM 1376 O O . HIS A 1 176 ? 11.898 -2.410 -18.982 1.00 93.06 176 HIS A O 1
ATOM 1382 N N . VAL A 1 177 ? 13.819 -1.394 -18.397 1.00 94.44 177 VAL A N 1
ATOM 1383 C CA . VAL A 1 177 ? 14.587 -1.824 -19.567 1.00 94.44 177 VAL A CA 1
ATOM 1384 C C . VAL A 1 177 ? 15.674 -2.809 -19.155 1.00 94.44 177 VAL A C 1
ATOM 1386 O O . VAL A 1 177 ? 16.521 -2.493 -18.327 1.00 94.44 177 VAL A O 1
ATOM 1389 N N . TYR A 1 178 ? 15.680 -3.984 -19.768 1.00 92.94 178 TYR A N 1
ATOM 1390 C CA . TYR A 1 178 ? 16.754 -4.961 -19.647 1.00 92.94 178 TYR A CA 1
ATOM 1391 C C . TYR A 1 178 ? 17.636 -4.884 -20.889 1.00 92.94 178 TYR A C 1
ATOM 1393 O O . TYR A 1 178 ? 17.161 -5.135 -21.992 1.00 92.94 178 TYR A O 1
ATOM 1401 N N . LEU A 1 179 ? 18.906 -4.534 -20.717 1.00 91.94 179 LEU A N 1
ATOM 1402 C CA . LEU A 1 179 ? 19.913 -4.528 -21.776 1.00 91.94 179 LEU A CA 1
ATOM 1403 C C . LEU A 1 179 ? 20.671 -5.851 -21.683 1.00 91.94 179 LEU A C 1
ATOM 1405 O O . LEU A 1 179 ? 21.403 -6.080 -20.725 1.00 91.94 179 LEU A O 1
ATOM 1409 N N . ILE A 1 180 ? 20.420 -6.751 -22.623 1.00 89.25 180 ILE A N 1
ATOM 1410 C CA . ILE A 1 180 ? 20.792 -8.160 -22.532 1.00 89.25 180 ILE A CA 1
ATOM 1411 C C . ILE A 1 180 ? 21.854 -8.445 -23.580 1.00 89.25 180 ILE A C 1
ATOM 1413 O O . ILE A 1 180 ? 21.624 -8.254 -24.775 1.00 89.25 180 ILE A O 1
ATOM 1417 N N . GLU A 1 181 ? 23.001 -8.923 -23.123 1.00 88.62 181 GLU A N 1
ATOM 1418 C CA . GLU A 1 181 ? 24.032 -9.440 -24.001 1.00 88.62 181 GLU A CA 1
ATOM 1419 C C . GLU A 1 181 ? 23.580 -10.778 -24.590 1.00 88.62 181 GLU A C 1
ATOM 1421 O O . GLU A 1 181 ? 23.204 -11.709 -23.870 1.00 88.62 181 GLU A O 1
ATOM 1426 N N . CYS A 1 182 ? 23.616 -10.887 -25.912 1.00 81.38 182 CYS A N 1
ATOM 1427 C CA . CYS A 1 182 ? 23.335 -12.133 -26.611 1.00 81.38 182 CYS A CA 1
ATOM 1428 C C . CYS A 1 182 ? 24.238 -12.274 -27.837 1.00 81.38 182 CYS A C 1
ATOM 1430 O O . CYS A 1 182 ? 24.614 -11.278 -28.447 1.00 81.38 182 CYS A O 1
ATOM 1432 N N . GLY A 1 183 ? 24.553 -13.511 -28.226 1.00 71.94 183 GLY A N 1
ATOM 1433 C CA . GLY A 1 183 ? 25.186 -13.786 -29.514 1.00 71.94 183 GLY A CA 1
ATOM 1434 C C . GLY A 1 183 ? 24.170 -13.626 -30.643 1.00 71.94 183 GLY A C 1
ATOM 1435 O O . GLY A 1 183 ? 24.116 -12.593 -31.304 1.00 71.94 183 GLY A O 1
ATOM 1436 N N . ASP A 1 184 ? 23.325 -14.639 -30.820 1.00 68.50 184 ASP A N 1
ATOM 1437 C CA . ASP A 1 184 ? 22.200 -14.629 -31.756 1.00 68.50 184 ASP A CA 1
ATOM 1438 C C . ASP A 1 184 ? 20.835 -14.667 -31.029 1.00 68.50 184 ASP A C 1
ATOM 1440 O O . ASP A 1 184 ? 20.737 -14.656 -29.798 1.00 68.50 184 ASP A O 1
ATOM 1444 N N . ILE A 1 185 ? 19.738 -14.682 -31.794 1.00 65.50 185 ILE A N 1
ATOM 1445 C CA . ILE A 1 185 ? 18.377 -14.730 -31.231 1.00 65.50 185 ILE A CA 1
ATOM 1446 C C . ILE A 1 185 ? 18.113 -16.070 -30.512 1.00 65.50 185 ILE A C 1
ATOM 1448 O O . ILE A 1 185 ? 17.353 -16.106 -29.541 1.00 65.50 185 ILE A O 1
ATOM 1452 N N . ALA A 1 186 ? 18.735 -17.170 -30.945 1.00 68.19 186 ALA A N 1
ATOM 1453 C CA . ALA A 1 186 ? 18.566 -18.471 -30.299 1.00 68.19 186 ALA A CA 1
ATOM 1454 C C . ALA A 1 186 ? 19.200 -18.477 -28.896 1.00 68.19 186 ALA A C 1
ATOM 1456 O O . ALA A 1 186 ? 18.583 -18.948 -27.939 1.00 68.19 186 ALA A O 1
ATOM 1457 N N . ASP A 1 187 ? 20.371 -17.858 -28.752 1.00 68.75 187 ASP A N 1
ATOM 1458 C CA . ASP A 1 187 ? 21.021 -17.582 -27.471 1.00 68.75 187 ASP A CA 1
ATOM 1459 C C . ASP A 1 187 ? 20.141 -16.729 -26.550 1.00 68.75 187 ASP A C 1
ATOM 1461 O O . ASP A 1 187 ? 20.063 -16.978 -25.343 1.00 68.75 187 ASP A O 1
ATOM 1465 N N . ALA A 1 188 ? 19.443 -15.736 -27.106 1.00 68.19 188 ALA A N 1
ATOM 1466 C CA . ALA A 1 188 ? 18.569 -14.873 -26.324 1.00 68.19 188 ALA A CA 1
ATOM 1467 C C . ALA A 1 188 ? 17.412 -15.643 -25.672 1.00 68.19 188 ALA A C 1
ATOM 1469 O O . ALA A 1 188 ? 17.084 -15.368 -24.520 1.00 68.19 188 ALA A O 1
ATOM 1470 N N . LEU A 1 189 ? 16.830 -16.641 -26.348 1.00 68.94 189 LEU A N 1
ATOM 1471 C CA . LEU A 1 189 ? 15.789 -17.492 -25.757 1.00 68.94 189 LEU A CA 1
ATOM 1472 C C . LEU A 1 189 ? 16.295 -18.269 -24.538 1.00 68.94 189 LEU A C 1
ATOM 1474 O O . LEU A 1 189 ? 15.597 -18.354 -23.526 1.00 68.94 189 LEU A O 1
ATOM 1478 N N . VAL A 1 190 ? 17.515 -18.802 -24.613 1.00 73.56 190 VAL A N 1
ATOM 1479 C CA . VAL A 1 190 ? 18.145 -19.515 -23.492 1.00 73.56 190 VAL A CA 1
ATOM 1480 C C . VAL A 1 190 ? 18.382 -18.560 -22.323 1.00 73.56 190 VAL A C 1
ATOM 1482 O O . VAL A 1 190 ? 18.073 -18.889 -21.176 1.00 73.56 190 VAL A O 1
ATOM 1485 N N . THR A 1 191 ? 18.857 -17.344 -22.601 1.00 74.06 191 THR A N 1
ATOM 1486 C CA . THR A 1 191 ? 18.996 -16.290 -21.590 1.00 74.06 191 THR A CA 1
ATOM 1487 C C . THR A 1 191 ? 17.640 -15.947 -20.964 1.00 74.06 191 THR A C 1
ATOM 1489 O O . THR A 1 191 ? 17.512 -15.956 -19.742 1.00 74.06 191 THR A O 1
ATOM 1492 N N . LEU A 1 192 ? 16.584 -15.747 -21.758 1.00 72.31 192 LEU A N 1
ATOM 1493 C CA . LEU A 1 192 ? 15.231 -15.475 -21.251 1.00 72.31 192 LEU A CA 1
ATOM 1494 C C . LEU A 1 192 ? 14.713 -16.583 -20.320 1.00 72.31 192 LEU A C 1
ATOM 1496 O O . LEU A 1 192 ? 14.082 -16.283 -19.309 1.00 72.31 192 LEU A O 1
ATOM 1500 N N . GLN A 1 193 ? 15.019 -17.850 -20.612 1.00 73.94 193 GLN A N 1
ATOM 1501 C CA . GLN A 1 193 ? 14.672 -18.981 -19.743 1.00 73.94 193 GLN A CA 1
ATOM 1502 C C . GLN A 1 193 ? 15.495 -19.019 -18.447 1.00 73.94 193 GLN A C 1
ATOM 1504 O O . GLN A 1 193 ? 14.990 -19.441 -17.406 1.00 73.94 193 GLN A O 1
ATOM 1509 N N . ARG A 1 194 ? 16.757 -18.574 -18.488 1.00 79.94 194 ARG A N 1
ATOM 1510 C CA . ARG A 1 194 ? 17.671 -18.580 -17.335 1.00 79.94 194 ARG A CA 1
ATOM 1511 C C . ARG A 1 194 ? 17.353 -17.496 -16.304 1.00 79.94 194 ARG A C 1
ATOM 1513 O O . ARG A 1 194 ? 17.677 -17.675 -15.131 1.00 79.94 194 ARG A O 1
ATOM 1520 N N . TYR A 1 195 ? 16.725 -16.396 -16.719 1.00 78.25 195 TYR A N 1
ATOM 1521 C CA . TYR A 1 195 ? 16.417 -15.251 -15.860 1.00 78.25 195 TYR A CA 1
ATOM 1522 C C . TYR A 1 195 ? 14.899 -15.090 -15.684 1.00 78.25 195 TYR A C 1
ATOM 1524 O O . TYR A 1 195 ? 14.261 -14.391 -16.472 1.00 78.25 195 TYR A O 1
ATOM 1532 N N . PRO A 1 196 ? 14.295 -15.662 -14.620 1.00 74.12 196 PRO A N 1
ATOM 1533 C CA . PRO A 1 196 ? 12.846 -15.628 -14.403 1.00 74.12 196 PRO A CA 1
ATOM 1534 C C . PRO A 1 196 ? 12.239 -14.220 -14.391 1.00 74.12 196 PRO A C 1
ATOM 1536 O O . PRO A 1 196 ? 11.071 -14.045 -14.717 1.00 74.12 196 PRO A O 1
ATOM 1539 N N . GLN A 1 197 ? 13.012 -13.191 -14.031 1.00 75.75 197 GLN A N 1
ATOM 1540 C CA . GLN A 1 197 ? 12.565 -11.798 -14.087 1.00 75.75 197 GLN A CA 1
ATOM 1541 C C . GLN A 1 197 ? 12.206 -11.319 -15.503 1.00 75.75 197 GLN A C 1
ATOM 1543 O O . GLN A 1 197 ? 11.380 -10.414 -15.634 1.00 75.75 197 GLN A O 1
ATOM 1548 N N . LEU A 1 198 ? 12.774 -11.938 -16.544 1.00 80.25 198 LEU A N 1
ATOM 1549 C CA . LEU A 1 198 ? 12.510 -11.617 -17.947 1.00 80.25 198 LEU A CA 1
ATOM 1550 C C . LEU A 1 198 ? 11.179 -12.199 -18.446 1.00 80.25 198 LEU A C 1
ATOM 1552 O O . LEU A 1 198 ? 10.701 -11.806 -19.505 1.00 80.25 198 LEU A O 1
ATOM 1556 N N . SER A 1 199 ? 10.490 -13.021 -17.646 1.00 75.31 199 SER A N 1
ATOM 1557 C CA . SER A 1 199 ? 9.122 -13.465 -17.954 1.00 75.31 199 SER A CA 1
ATOM 1558 C C . SER A 1 199 ? 8.096 -12.320 -17.968 1.00 75.31 199 SER A C 1
ATOM 1560 O O . SER A 1 199 ? 6.931 -12.541 -18.269 1.00 75.31 199 SER A O 1
ATOM 1562 N N . LYS A 1 200 ? 8.490 -11.110 -17.551 1.00 80.06 200 LYS A N 1
ATOM 1563 C CA . LYS A 1 200 ? 7.637 -9.912 -17.505 1.00 80.06 200 LYS A CA 1
ATOM 1564 C C . LYS A 1 200 ? 7.809 -9.005 -18.722 1.00 80.06 200 LYS A C 1
ATOM 1566 O O . LYS A 1 200 ? 7.189 -7.944 -18.773 1.00 80.06 200 LYS A O 1
ATOM 1571 N N . LEU A 1 201 ? 8.702 -9.358 -19.648 1.00 86.81 201 LEU A N 1
ATOM 1572 C CA . LEU A 1 201 ? 8.951 -8.559 -20.839 1.00 86.81 201 LEU A CA 1
ATOM 1573 C C . LEU A 1 201 ? 7.679 -8.471 -21.682 1.00 86.81 201 LEU A C 1
ATOM 1575 O O . LEU A 1 201 ? 7.079 -9.476 -22.035 1.00 86.81 201 LEU A O 1
ATOM 1579 N N . SER A 1 202 ? 7.283 -7.253 -22.028 1.00 86.94 202 SER A N 1
ATOM 1580 C CA . SER A 1 202 ? 6.156 -7.010 -22.931 1.00 86.94 202 SER A CA 1
ATOM 1581 C C . SER A 1 202 ? 6.620 -6.893 -24.386 1.00 86.94 202 SER A C 1
ATOM 1583 O O . SER A 1 202 ? 5.870 -7.181 -25.320 1.00 86.94 202 SER A O 1
ATOM 1585 N N . VAL A 1 203 ? 7.857 -6.428 -24.579 1.00 88.62 203 VAL A N 1
ATOM 1586 C CA . VAL A 1 203 ? 8.491 -6.219 -25.883 1.00 88.62 203 VAL A CA 1
ATOM 1587 C C . VAL A 1 203 ? 9.957 -6.626 -25.786 1.00 88.62 203 VAL A C 1
ATOM 1589 O O . VAL A 1 203 ? 10.628 -6.295 -24.809 1.00 88.62 203 VAL A O 1
ATOM 1592 N N . VAL A 1 204 ? 10.453 -7.301 -26.816 1.00 88.25 204 VAL A N 1
ATOM 1593 C CA . VAL A 1 204 ? 11.872 -7.584 -27.020 1.00 88.25 204 VAL A CA 1
ATOM 1594 C C . VAL A 1 204 ? 12.313 -6.890 -28.301 1.00 88.25 204 VAL A C 1
ATOM 1596 O O . VAL A 1 204 ? 11.757 -7.116 -29.373 1.00 88.25 204 VAL A O 1
ATOM 1599 N N . LEU A 1 205 ? 13.300 -6.017 -28.185 1.00 87.81 205 LEU A N 1
ATOM 1600 C CA . LEU A 1 205 ? 13.959 -5.364 -29.303 1.00 87.81 205 LEU A CA 1
ATOM 1601 C C . LEU A 1 205 ? 15.241 -6.126 -29.611 1.00 87.81 205 LEU A C 1
ATOM 1603 O O . LEU A 1 205 ? 15.974 -6.465 -28.685 1.00 87.81 205 LEU A O 1
ATOM 1607 N N . TYR A 1 206 ? 15.517 -6.400 -30.880 1.00 85.00 206 TYR A N 1
ATOM 1608 C CA . TYR A 1 206 ? 16.712 -7.149 -31.270 1.00 85.00 206 TYR A CA 1
ATOM 1609 C C . TYR A 1 206 ? 17.417 -6.523 -32.462 1.00 85.00 206 TYR A C 1
ATOM 1611 O O . TYR A 1 206 ? 16.769 -5.956 -33.345 1.00 85.00 206 TYR A O 1
ATOM 1619 N N . GLN A 1 207 ? 18.746 -6.642 -32.481 1.00 80.12 207 GLN A N 1
ATOM 1620 C CA . GLN A 1 207 ? 19.553 -6.212 -33.615 1.00 80.12 207 GLN A CA 1
ATOM 1621 C C . GLN A 1 207 ? 19.140 -6.995 -34.862 1.00 80.12 207 GLN A C 1
ATOM 1623 O O . GLN A 1 207 ? 19.202 -8.223 -34.882 1.00 80.12 207 GLN A O 1
ATOM 1628 N N . HIS A 1 208 ? 18.728 -6.281 -35.907 1.00 68.38 208 HIS A N 1
ATOM 1629 C CA . HIS A 1 208 ? 18.327 -6.893 -37.171 1.00 68.38 208 HIS A CA 1
ATOM 1630 C C . HIS A 1 208 ? 19.374 -6.655 -38.258 1.00 68.38 208 HIS A C 1
ATOM 1632 O O . HIS A 1 208 ? 19.695 -5.511 -38.582 1.00 68.38 208 HIS A O 1
ATOM 1638 N N . GLU A 1 209 ? 19.887 -7.736 -38.843 1.00 58.22 209 GLU A N 1
ATOM 1639 C CA . GLU A 1 209 ? 20.780 -7.708 -40.004 1.00 58.22 209 GLU A CA 1
ATOM 1640 C C . GLU A 1 209 ? 19.954 -7.882 -41.297 1.00 58.22 209 GLU A C 1
ATOM 1642 O O . GLU A 1 209 ? 19.768 -8.991 -41.785 1.00 58.22 209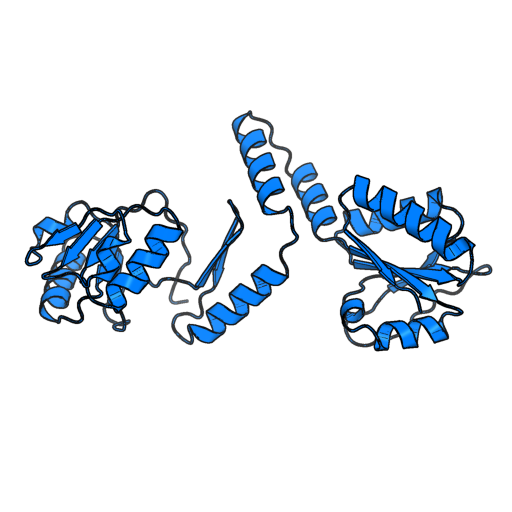 GLU A O 1
ATOM 1647 N N . GLY A 1 210 ? 19.401 -6.796 -41.858 1.00 52.47 210 GLY A N 1
ATOM 1648 C CA . GLY A 1 210 ? 18.774 -6.813 -43.198 1.00 52.47 210 GLY A CA 1
ATOM 1649 C C . GLY A 1 210 ? 17.336 -6.286 -43.274 1.00 52.47 210 GLY A C 1
ATOM 1650 O O . GLY A 1 210 ? 16.882 -5.566 -42.397 1.00 52.47 210 GLY A O 1
ATOM 1651 N N . ALA A 1 211 ? 16.593 -6.590 -44.345 1.00 37.66 211 ALA A N 1
ATOM 1652 C CA . ALA A 1 211 ? 15.207 -6.140 -44.537 1.00 37.66 211 ALA A CA 1
ATOM 1653 C C . ALA A 1 211 ? 14.220 -7.300 -44.321 1.00 37.66 211 ALA A C 1
ATOM 1655 O O . ALA A 1 211 ? 14.320 -8.323 -44.984 1.00 37.66 211 ALA A O 1
ATOM 1656 N N . HIS A 1 212 ? 13.254 -7.097 -43.419 1.00 43.50 212 HIS A N 1
ATOM 1657 C CA . HIS A 1 212 ? 12.077 -7.941 -43.162 1.00 43.50 212 HIS A CA 1
ATOM 1658 C C . HIS A 1 212 ? 12.296 -9.355 -42.595 1.00 43.50 212 HIS A C 1
ATOM 1660 O O . HIS A 1 212 ? 12.430 -10.323 -43.330 1.00 43.50 212 HIS A O 1
ATOM 1666 N N . SER A 1 213 ? 12.089 -9.492 -41.285 1.00 42.28 213 SER A N 1
ATOM 1667 C CA . SER A 1 213 ? 11.247 -10.568 -40.737 1.00 42.28 213 SER A CA 1
ATOM 1668 C C . SER A 1 213 ? 10.879 -10.229 -39.295 1.00 42.28 213 SER A C 1
ATOM 1670 O O . SER A 1 213 ? 11.753 -10.194 -38.436 1.00 42.28 213 SER A O 1
ATOM 1672 N N . THR A 1 214 ? 9.605 -9.963 -39.009 1.00 44.88 214 THR A N 1
ATOM 1673 C CA . THR A 1 214 ? 9.099 -9.969 -37.630 1.00 44.88 214 THR A CA 1
ATOM 1674 C C . THR A 1 214 ? 9.130 -11.415 -37.152 1.00 44.88 214 THR A C 1
ATOM 1676 O O . THR A 1 214 ? 8.348 -12.230 -37.633 1.00 44.88 214 THR A O 1
ATOM 1679 N N . VAL A 1 215 ? 10.050 -11.763 -36.256 1.00 46.06 215 VAL A N 1
ATOM 1680 C CA . VAL A 1 215 ? 10.101 -13.115 -35.691 1.00 46.06 215 VAL A CA 1
ATOM 1681 C C . VAL A 1 215 ? 9.113 -13.173 -34.528 1.00 46.06 215 VAL A C 1
ATOM 1683 O O . VAL A 1 215 ? 9.445 -12.737 -33.436 1.00 46.06 215 VAL A O 1
ATOM 1686 N N . SER A 1 216 ? 7.886 -13.666 -34.715 1.00 44.62 216 SER A N 1
ATOM 1687 C CA . SER A 1 216 ? 7.038 -13.966 -33.551 1.00 44.62 216 SER A CA 1
ATOM 1688 C C . SER A 1 216 ? 7.544 -15.252 -32.898 1.00 44.62 216 SER A C 1
ATOM 1690 O O . SER A 1 216 ? 7.358 -16.336 -33.448 1.00 44.62 216 SER A O 1
ATOM 1692 N N . MET A 1 217 ? 8.201 -15.142 -31.746 1.00 45.19 217 MET A N 1
ATOM 1693 C CA . MET A 1 217 ? 8.509 -16.298 -30.909 1.00 45.19 217 MET A CA 1
ATOM 1694 C C . MET A 1 217 ? 7.455 -16.398 -29.809 1.00 45.19 217 MET A C 1
ATOM 1696 O O . MET A 1 217 ? 7.359 -15.512 -28.961 1.00 45.19 217 MET A O 1
ATOM 1700 N N . ASP A 1 218 ? 6.671 -17.476 -29.822 1.00 40.41 218 ASP A N 1
ATOM 1701 C CA . ASP A 1 218 ? 5.770 -17.825 -28.723 1.00 40.41 218 ASP A CA 1
ATOM 1702 C C . ASP A 1 218 ? 6.606 -18.319 -27.538 1.00 40.41 218 ASP A C 1
ATOM 1704 O O . ASP A 1 218 ? 6.855 -19.510 -27.357 1.00 40.41 218 ASP A O 1
ATOM 1708 N N . VAL A 1 219 ? 7.091 -17.376 -26.733 1.00 41.25 219 VAL A N 1
ATOM 1709 C CA . VAL A 1 219 ? 7.668 -17.669 -25.421 1.00 41.25 219 VAL A CA 1
ATOM 1710 C C . VAL A 1 219 ? 6.548 -17.521 -24.395 1.00 41.25 219 VAL A C 1
ATOM 1712 O O . VAL A 1 219 ? 5.856 -16.509 -24.373 1.00 41.25 219 VAL A O 1
ATOM 1715 N N . CYS A 1 220 ? 6.329 -18.581 -23.614 1.00 38.44 220 CYS A N 1
ATOM 1716 C CA . CYS A 1 220 ? 5.178 -18.800 -22.738 1.00 38.44 220 CYS A CA 1
ATOM 1717 C C . CYS A 1 220 ? 4.662 -17.577 -21.954 1.00 38.44 220 CYS A C 1
ATOM 1719 O O . CYS A 1 220 ? 5.422 -16.887 -21.284 1.00 38.44 220 CYS A O 1
ATOM 1721 N N . HIS A 1 221 ? 3.323 -17.501 -21.922 1.00 45.09 221 HIS A N 1
ATOM 1722 C CA . HIS A 1 221 ? 2.441 -16.624 -21.143 1.00 45.09 221 HIS A CA 1
ATOM 1723 C C . HIS A 1 221 ? 2.522 -15.124 -21.474 1.00 45.09 221 HIS A C 1
ATOM 1725 O O . HIS A 1 221 ? 3.387 -14.408 -20.994 1.00 45.09 221 HIS A O 1
ATOM 1731 N N . GLU A 1 222 ? 1.506 -14.677 -22.230 1.00 52.34 222 GLU A N 1
ATOM 1732 C CA . GLU A 1 222 ? 1.341 -13.355 -22.858 1.00 52.34 222 GLU A CA 1
ATOM 1733 C C . GLU A 1 222 ? 2.297 -13.137 -24.044 1.00 52.34 222 GLU A C 1
ATOM 1735 O O . GLU A 1 222 ? 3.508 -13.234 -23.918 1.00 52.34 222 GLU A O 1
ATOM 1740 N N . THR A 1 223 ? 1.746 -12.881 -25.236 1.00 62.91 223 THR A N 1
ATOM 1741 C CA . THR A 1 223 ? 2.502 -12.682 -26.490 1.00 62.91 223 THR A CA 1
ATOM 1742 C C . THR A 1 223 ? 3.558 -11.580 -26.339 1.00 62.91 223 THR A C 1
ATOM 1744 O O . THR A 1 223 ? 3.251 -10.395 -26.502 1.00 62.91 223 THR A O 1
ATOM 1747 N N . ILE A 1 224 ? 4.804 -11.964 -26.050 1.00 74.88 224 ILE A N 1
ATOM 1748 C CA . ILE A 1 224 ? 5.961 -11.068 -26.092 1.00 74.88 224 ILE A CA 1
ATOM 1749 C C . ILE A 1 224 ? 6.143 -10.625 -27.545 1.00 74.88 224 ILE A C 1
ATOM 1751 O O . ILE A 1 224 ? 6.285 -11.450 -28.449 1.00 74.88 224 ILE A O 1
ATOM 1755 N N . LYS A 1 225 ? 6.130 -9.313 -27.797 1.00 80.44 225 LYS A N 1
ATOM 1756 C CA . LYS A 1 225 ? 6.352 -8.786 -29.151 1.00 80.44 225 LYS A CA 1
ATOM 1757 C C . LYS A 1 225 ? 7.841 -8.632 -29.420 1.00 80.44 225 LYS A C 1
ATOM 1759 O O . LYS A 1 225 ? 8.492 -7.828 -28.762 1.00 80.44 225 LYS A O 1
ATOM 1764 N N . TYR A 1 226 ? 8.350 -9.330 -30.425 1.00 81.00 226 TYR A N 1
ATOM 1765 C CA . TYR A 1 226 ? 9.724 -9.179 -30.894 1.00 81.00 226 TYR A CA 1
ATOM 1766 C C . TYR A 1 226 ? 9.761 -8.208 -32.067 1.00 81.00 226 TYR A C 1
ATOM 1768 O O . TYR A 1 226 ? 9.032 -8.383 -33.047 1.00 81.00 226 TYR A O 1
ATOM 1776 N N . LEU A 1 227 ? 10.585 -7.169 -31.967 1.00 82.88 227 LEU A N 1
ATOM 1777 C CA . LEU A 1 227 ? 10.675 -6.127 -32.981 1.00 82.88 227 LEU A CA 1
ATOM 1778 C C . LEU A 1 227 ? 12.135 -5.843 -33.348 1.00 82.88 227 LEU A C 1
ATOM 1780 O O . LEU A 1 227 ? 12.967 -5.675 -32.455 1.00 82.88 227 LEU A O 1
ATOM 1784 N N . PRO A 1 228 ? 12.448 -5.751 -34.650 1.00 81.69 228 PRO A N 1
ATOM 1785 C CA . PRO A 1 228 ? 13.790 -5.419 -35.095 1.00 81.69 228 PRO A CA 1
ATOM 1786 C C . PRO A 1 228 ? 14.127 -3.963 -34.755 1.00 81.69 228 PRO A C 1
ATOM 1788 O O . PRO A 1 228 ? 13.286 -3.067 -34.884 1.00 81.69 228 PRO A O 1
ATOM 1791 N N . ILE A 1 229 ? 15.375 -3.714 -34.372 1.00 85.56 229 ILE A N 1
ATOM 1792 C CA . ILE A 1 229 ? 15.932 -2.378 -34.176 1.00 85.56 229 ILE A CA 1
ATOM 1793 C C . ILE A 1 229 ? 17.396 -2.339 -34.623 1.00 85.56 229 ILE A C 1
ATOM 1795 O O . ILE A 1 229 ? 18.057 -3.370 -34.713 1.00 85.56 229 ILE A O 1
ATOM 1799 N N . ASN A 1 230 ? 17.911 -1.143 -34.909 1.00 84.25 230 ASN A N 1
ATOM 1800 C CA . ASN A 1 230 ? 19.350 -0.929 -35.002 1.00 84.25 230 ASN A CA 1
ATOM 1801 C C . ASN A 1 230 ? 19.874 -0.540 -33.614 1.00 84.25 230 ASN A C 1
ATOM 1803 O O . ASN A 1 230 ? 19.818 0.628 -33.234 1.00 84.25 230 ASN A O 1
ATOM 1807 N N . CYS A 1 231 ? 20.353 -1.529 -32.865 1.00 77.88 231 CYS A N 1
ATOM 1808 C CA . CYS A 1 231 ? 20.949 -1.374 -31.545 1.00 77.88 231 CYS A CA 1
ATOM 1809 C C . CYS A 1 231 ? 22.229 -0.535 -31.570 1.00 77.88 231 CYS A C 1
ATOM 1811 O O . CYS A 1 231 ? 22.624 -0.070 -30.521 1.00 77.88 231 CYS A O 1
ATOM 1813 N N . PHE A 1 232 ? 22.887 -0.306 -32.710 1.00 78.38 232 PHE A N 1
ATOM 1814 C CA . PHE A 1 232 ? 24.115 0.503 -32.748 1.00 78.38 232 PHE A CA 1
ATOM 1815 C C . PHE A 1 232 ? 23.867 1.979 -33.084 1.00 78.38 232 PHE A C 1
ATOM 1817 O O . PHE A 1 232 ? 24.732 2.824 -32.852 1.00 78.38 232 PHE A O 1
ATOM 1824 N N . ASP A 1 233 ? 22.670 2.320 -33.562 1.00 87.69 233 ASP A N 1
ATOM 1825 C CA . ASP A 1 233 ? 22.227 3.705 -33.722 1.00 87.69 233 ASP A CA 1
ATOM 1826 C C . ASP A 1 233 ? 21.569 4.177 -32.422 1.00 87.69 233 ASP A C 1
ATOM 1828 O O . ASP A 1 233 ? 20.384 3.946 -32.193 1.00 87.69 233 ASP A O 1
ATOM 1832 N N . TYR A 1 234 ? 22.360 4.827 -31.565 1.00 87.81 234 TYR A N 1
ATOM 1833 C CA . TYR A 1 234 ? 21.917 5.294 -30.248 1.00 87.81 234 TYR A CA 1
ATOM 1834 C C . TYR A 1 234 ? 20.655 6.164 -30.300 1.00 87.81 234 TYR A C 1
ATOM 1836 O O . TYR A 1 234 ? 19.753 5.972 -29.491 1.00 87.81 234 TYR A O 1
ATOM 1844 N N . GLU A 1 235 ? 20.560 7.106 -31.239 1.00 88.44 235 GLU A N 1
ATOM 1845 C CA . GLU A 1 235 ? 19.412 8.019 -31.290 1.00 88.44 235 GLU A CA 1
ATOM 1846 C C . GLU A 1 235 ? 18.132 7.262 -31.653 1.00 88.44 235 GLU A C 1
ATOM 1848 O O . GLU A 1 235 ? 17.084 7.446 -31.028 1.00 88.44 235 GLU A O 1
ATOM 1853 N N . LYS A 1 236 ? 18.216 6.344 -32.626 1.00 87.12 236 LYS A N 1
ATOM 1854 C CA . LYS A 1 236 ? 17.068 5.511 -33.003 1.00 87.12 236 LYS A CA 1
ATOM 1855 C C . LYS A 1 236 ? 16.714 4.501 -31.919 1.00 87.12 236 LYS A C 1
ATOM 1857 O O . LYS A 1 236 ? 15.528 4.338 -31.624 1.00 87.12 236 LYS A O 1
ATOM 1862 N N . SER A 1 237 ? 17.707 3.837 -31.324 1.00 87.56 237 SER A N 1
ATOM 1863 C CA . SER A 1 237 ? 17.478 2.847 -30.272 1.00 87.56 237 SER A CA 1
ATOM 1864 C C . SER A 1 237 ? 16.822 3.490 -29.053 1.00 87.56 237 SER A C 1
ATOM 1866 O O . SER A 1 237 ? 15.783 3.017 -28.582 1.00 87.56 237 SER A O 1
ATOM 1868 N N . TYR A 1 238 ? 17.335 4.645 -28.630 1.00 91.69 238 TYR A N 1
ATOM 1869 C CA . TYR A 1 238 ? 16.776 5.423 -27.535 1.00 91.69 238 TYR A CA 1
ATOM 1870 C C . TYR A 1 238 ? 15.354 5.919 -27.820 1.00 91.69 238 TYR A C 1
ATOM 1872 O O . TYR A 1 238 ? 14.474 5.781 -26.971 1.00 91.69 238 TYR A O 1
ATOM 1880 N N . ALA A 1 239 ? 15.082 6.455 -29.014 1.00 90.12 239 ALA A N 1
ATOM 1881 C CA . ALA A 1 239 ? 13.754 6.964 -29.366 1.00 90.12 239 ALA A CA 1
ATOM 1882 C C . ALA A 1 239 ? 12.667 5.872 -29.319 1.00 90.12 239 ALA A C 1
ATOM 1884 O O . ALA A 1 239 ? 11.561 6.094 -28.804 1.00 90.12 239 ALA A O 1
ATOM 1885 N N . VAL A 1 240 ? 12.983 4.672 -29.815 1.00 90.19 240 VAL A N 1
ATOM 1886 C CA . VAL A 1 240 ? 12.076 3.518 -29.756 1.00 90.19 240 VAL A CA 1
ATOM 1887 C C . VAL A 1 240 ? 11.886 3.057 -28.311 1.00 90.19 240 VAL A C 1
ATOM 1889 O O . VAL A 1 240 ? 10.746 2.871 -27.880 1.00 90.19 240 VAL A O 1
ATOM 1892 N N . LEU A 1 241 ? 12.969 2.937 -27.536 1.00 91.44 241 LEU A N 1
ATOM 1893 C CA . LEU A 1 241 ? 12.898 2.571 -26.120 1.00 91.44 241 LEU A CA 1
ATOM 1894 C C . LEU A 1 241 ? 12.030 3.536 -25.321 1.00 91.44 241 LEU A C 1
ATOM 1896 O O . LEU A 1 241 ? 11.111 3.110 -24.620 1.00 91.44 241 LEU A O 1
ATOM 1900 N N . ASN A 1 242 ? 12.265 4.835 -25.482 1.00 90.81 242 ASN A N 1
ATOM 1901 C CA . ASN A 1 242 ? 11.524 5.879 -24.793 1.00 90.81 242 ASN A CA 1
ATOM 1902 C C . ASN A 1 242 ? 10.019 5.810 -25.114 1.00 90.81 242 ASN A C 1
ATOM 1904 O O . ASN A 1 242 ? 9.178 5.991 -24.236 1.00 90.81 242 ASN A O 1
ATOM 1908 N N . THR A 1 243 ? 9.655 5.458 -26.352 1.00 92.31 243 THR A N 1
ATOM 1909 C CA . THR A 1 243 ? 8.249 5.267 -26.751 1.00 92.31 243 THR A CA 1
ATOM 1910 C C . THR A 1 243 ? 7.560 4.165 -25.940 1.00 92.31 243 THR A C 1
ATOM 1912 O O . THR A 1 243 ? 6.413 4.334 -25.523 1.00 92.31 243 THR A O 1
ATOM 1915 N N . TYR A 1 244 ? 8.245 3.048 -25.686 1.00 93.19 244 TYR A N 1
ATOM 1916 C CA . TYR A 1 244 ? 7.711 1.953 -24.871 1.00 93.19 244 TYR A CA 1
ATOM 1917 C C . TYR A 1 244 ? 7.748 2.260 -23.371 1.00 93.19 244 TYR A C 1
ATOM 1919 O O . TYR A 1 244 ? 6.794 1.940 -22.657 1.00 93.19 244 TYR A O 1
ATOM 1927 N N . CYS A 1 245 ? 8.784 2.952 -22.896 1.00 92.81 245 CYS A N 1
ATOM 1928 C CA . CYS A 1 245 ? 8.889 3.368 -21.497 1.00 92.81 245 CYS A CA 1
ATOM 1929 C C . CYS A 1 245 ? 7.773 4.349 -21.116 1.00 92.81 245 CYS A C 1
ATOM 1931 O O . CYS A 1 245 ? 7.121 4.180 -20.088 1.00 92.81 245 CYS A O 1
ATOM 1933 N N . LYS A 1 246 ? 7.441 5.301 -21.999 1.00 91.69 246 LYS A N 1
ATOM 1934 C CA . LYS A 1 246 ? 6.293 6.214 -21.833 1.00 91.69 246 LYS A CA 1
ATOM 1935 C C . LYS A 1 246 ? 4.939 5.505 -21.781 1.00 91.69 246 LYS A C 1
ATOM 1937 O O . LYS A 1 246 ? 3.951 6.104 -21.374 1.00 91.69 246 LYS A O 1
ATOM 1942 N N . ARG A 1 247 ? 4.874 4.230 -22.171 1.00 91.88 247 ARG A N 1
ATOM 1943 C CA . ARG A 1 247 ? 3.687 3.370 -22.042 1.00 91.88 247 ARG A CA 1
ATOM 1944 C C . ARG A 1 247 ? 3.741 2.463 -20.807 1.00 91.88 247 ARG A C 1
ATOM 1946 O O . ARG A 1 247 ? 2.836 1.656 -20.627 1.00 91.88 247 ARG A O 1
ATOM 1953 N N . GLY A 1 248 ? 4.773 2.587 -19.970 1.00 91.62 248 GLY A N 1
ATOM 1954 C CA . GLY A 1 248 ? 4.978 1.771 -18.773 1.00 91.62 248 GLY A CA 1
ATOM 1955 C C . GLY A 1 248 ? 5.341 0.319 -19.064 1.00 91.62 248 GLY A C 1
ATOM 1956 O O . GLY A 1 248 ? 5.087 -0.550 -18.236 1.00 91.62 248 GLY A O 1
ATOM 1957 N N . MET A 1 249 ? 5.888 0.037 -20.249 1.00 92.12 249 MET A N 1
ATOM 1958 C CA . MET A 1 249 ? 6.202 -1.329 -20.662 1.00 92.12 249 MET A CA 1
ATOM 1959 C C . MET A 1 249 ? 7.549 -1.784 -20.098 1.00 92.12 249 MET A C 1
ATOM 1961 O O . MET A 1 249 ? 8.467 -0.984 -19.903 1.00 92.12 249 MET A O 1
ATOM 1965 N N . THR A 1 250 ? 7.667 -3.091 -19.871 1.00 92.12 250 THR A N 1
ATOM 1966 C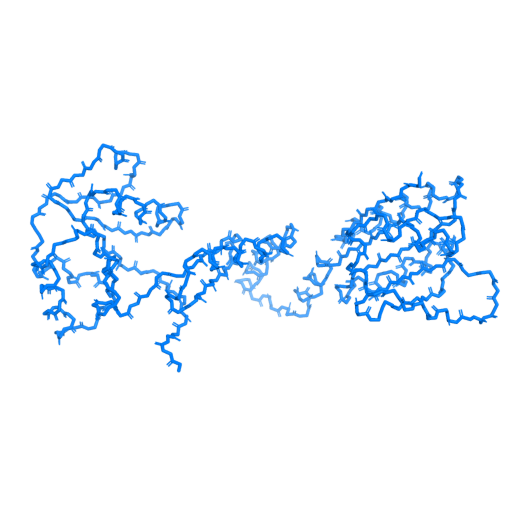 CA . THR A 1 250 ? 8.955 -3.731 -19.586 1.00 92.12 250 THR A CA 1
ATOM 1967 C C . THR A 1 250 ? 9.559 -4.183 -20.914 1.00 92.12 250 THR A C 1
ATOM 1969 O O . THR A 1 250 ? 8.921 -4.938 -21.651 1.00 92.12 250 THR A O 1
ATOM 1972 N N . VAL A 1 251 ? 10.757 -3.703 -21.239 1.00 93.06 251 VAL A N 1
ATOM 1973 C CA . VAL A 1 251 ? 11.394 -3.897 -22.547 1.00 93.06 251 VAL A CA 1
ATOM 1974 C C . VAL A 1 251 ? 12.710 -4.643 -22.383 1.00 93.06 251 VAL A C 1
ATOM 1976 O O . VAL A 1 251 ? 13.521 -4.278 -21.540 1.00 93.06 251 VAL A O 1
ATOM 1979 N N . GLY A 1 252 ? 12.931 -5.678 -23.186 1.00 91.69 252 GLY A N 1
ATOM 1980 C CA . GLY A 1 252 ? 14.235 -6.319 -23.339 1.00 91.69 252 GLY A CA 1
ATOM 1981 C C . GLY A 1 252 ? 14.910 -5.801 -24.599 1.00 91.69 252 GLY A C 1
ATOM 198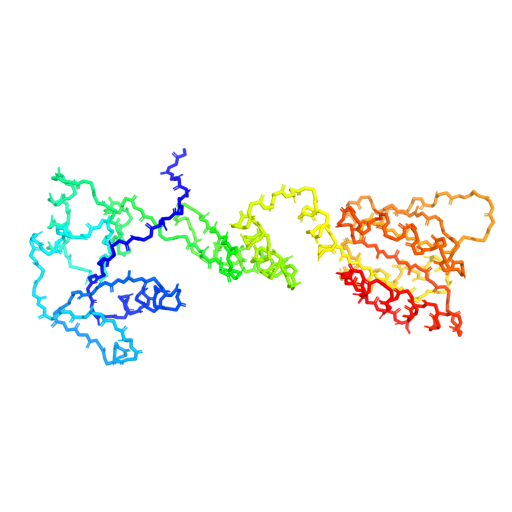2 O O . GLY A 1 252 ? 14.247 -5.649 -25.619 1.00 91.69 252 GLY A O 1
ATOM 1983 N N . VAL A 1 253 ? 16.206 -5.527 -24.546 1.00 90.56 253 VAL A N 1
ATOM 1984 C CA . VAL A 1 253 ? 17.017 -5.149 -25.706 1.00 90.56 253 VAL A CA 1
ATOM 1985 C C . VAL A 1 253 ? 18.129 -6.160 -25.837 1.00 90.56 253 VAL A C 1
ATOM 1987 O O . VAL A 1 253 ? 18.976 -6.263 -24.958 1.00 90.56 253 VAL A O 1
ATOM 1990 N N . LEU A 1 254 ? 18.103 -6.901 -26.931 1.00 87.62 254 LEU A N 1
ATOM 1991 C CA . LEU A 1 254 ? 19.106 -7.880 -27.294 1.00 87.62 254 LEU A CA 1
ATOM 1992 C C . LEU A 1 254 ? 20.225 -7.161 -28.047 1.00 87.62 254 LEU A C 1
ATOM 1994 O O . LEU A 1 254 ? 20.007 -6.628 -29.141 1.00 87.62 254 LEU A O 1
ATOM 1998 N N . ILE A 1 255 ? 21.401 -7.100 -27.429 1.00 86.88 255 ILE A N 1
ATOM 1999 C CA . ILE A 1 255 ? 22.575 -6.406 -27.954 1.00 86.88 255 ILE A CA 1
ATOM 2000 C C . ILE A 1 255 ? 23.672 -7.453 -28.214 1.00 86.88 255 ILE A C 1
ATOM 2002 O O . ILE A 1 255 ? 23.991 -8.217 -27.298 1.00 86.88 255 ILE A O 1
ATOM 2006 N N . PRO A 1 256 ? 24.257 -7.491 -29.429 1.00 84.75 256 PRO A N 1
ATOM 2007 C CA . PRO A 1 256 ? 25.335 -8.417 -29.760 1.00 84.75 256 PRO A CA 1
ATOM 2008 C C . PRO A 1 256 ? 26.529 -8.309 -28.807 1.00 84.75 256 PRO A C 1
ATOM 2010 O O . PRO A 1 256 ? 26.952 -7.199 -28.478 1.00 84.75 256 PRO A O 1
ATOM 2013 N N . SER A 1 257 ? 27.089 -9.455 -28.413 1.00 84.06 257 SER A N 1
ATOM 2014 C CA . SER A 1 257 ? 28.312 -9.543 -27.603 1.00 84.06 257 SER A CA 1
ATOM 2015 C C . SER A 1 257 ? 29.503 -8.785 -28.199 1.00 84.06 257 SER A C 1
ATOM 2017 O O . SER A 1 257 ? 29.678 -8.715 -29.416 1.00 84.06 257 SER A O 1
ATOM 2019 N N . GLY A 1 258 ? 30.381 -8.286 -27.324 1.00 81.50 258 GLY A N 1
ATOM 2020 C CA . GLY A 1 258 ? 31.645 -7.636 -27.691 1.00 81.50 258 GLY A CA 1
ATOM 2021 C C . GLY A 1 258 ? 31.804 -6.226 -27.116 1.00 81.50 258 GLY A C 1
ATOM 2022 O O . GLY A 1 258 ? 30.987 -5.759 -26.334 1.00 81.50 258 GLY A O 1
ATOM 2023 N N . GLU A 1 259 ? 32.857 -5.509 -27.512 1.00 73.38 259 GLU A N 1
ATOM 2024 C CA . GLU A 1 259 ? 33.177 -4.173 -26.968 1.00 73.38 259 GLU A CA 1
ATOM 2025 C C . GLU A 1 259 ? 32.050 -3.144 -27.191 1.00 73.38 259 GLU A C 1
ATOM 2027 O O . GLU A 1 259 ? 31.796 -2.274 -26.355 1.00 73.38 259 GLU A O 1
ATOM 2032 N N . GLN A 1 260 ? 31.309 -3.292 -28.294 1.00 77.19 260 GLN A N 1
ATOM 2033 C CA . GLN A 1 260 ? 30.148 -2.457 -28.597 1.00 77.19 260 GLN A CA 1
ATOM 2034 C C . GLN A 1 260 ? 28.986 -2.676 -27.614 1.00 77.19 260 GLN A C 1
ATOM 2036 O O . GLN A 1 260 ? 28.228 -1.735 -27.381 1.00 77.19 260 GLN A O 1
ATOM 2041 N N . PHE A 1 261 ? 28.865 -3.862 -26.998 1.00 84.75 261 PHE A N 1
ATOM 2042 C CA . PHE A 1 261 ? 27.866 -4.131 -25.964 1.00 84.75 261 PHE A CA 1
ATOM 2043 C C . PHE A 1 261 ? 28.071 -3.219 -24.758 1.00 84.75 261 PHE A C 1
ATOM 2045 O O . PHE A 1 261 ? 27.151 -2.496 -24.370 1.00 84.75 261 PHE A O 1
ATOM 2052 N N . SER A 1 262 ? 29.278 -3.226 -24.186 1.00 85.31 262 SER A N 1
ATOM 2053 C CA . SER A 1 262 ? 29.587 -2.477 -22.965 1.00 85.31 262 SER A CA 1
ATOM 2054 C C . SER A 1 262 ? 29.359 -0.983 -23.174 1.00 85.31 262 SER A C 1
ATOM 2056 O O . SER A 1 262 ? 28.571 -0.371 -22.457 1.00 85.31 262 SER A O 1
ATOM 2058 N N . LEU A 1 263 ? 29.947 -0.410 -24.231 1.00 86.19 263 LEU A N 1
ATOM 2059 C CA . LEU A 1 263 ? 29.826 1.022 -24.510 1.00 86.19 263 LEU A CA 1
ATOM 2060 C C . LEU A 1 263 ? 28.369 1.444 -24.770 1.00 86.19 263 LEU A C 1
ATOM 2062 O O . LEU A 1 263 ? 27.916 2.483 -24.285 1.00 86.19 263 LEU A O 1
ATOM 2066 N N . HIS A 1 264 ? 27.623 0.657 -25.552 1.00 87.19 264 HIS A N 1
ATOM 2067 C CA . HIS A 1 264 ? 26.258 1.016 -25.923 1.00 87.19 264 HIS A CA 1
ATOM 2068 C C . HIS A 1 264 ? 25.276 0.834 -24.762 1.00 87.19 264 HIS A C 1
ATOM 2070 O O . HIS A 1 264 ? 24.436 1.706 -24.522 1.00 87.19 264 HIS A O 1
ATOM 2076 N N . SER A 1 265 ? 25.386 -0.275 -24.027 1.00 89.81 265 SER A N 1
ATOM 2077 C CA . SER A 1 265 ? 24.507 -0.574 -22.897 1.00 89.81 265 SER A CA 1
ATOM 2078 C C . SER A 1 265 ? 24.690 0.419 -21.747 1.00 89.81 265 SER A C 1
ATOM 2080 O O . SER A 1 265 ? 23.697 0.908 -21.209 1.00 89.81 265 SER A O 1
ATOM 2082 N N . GLU A 1 266 ? 25.926 0.812 -21.429 1.00 92.00 266 GLU A N 1
ATOM 2083 C CA . GLU A 1 266 ? 26.201 1.847 -20.427 1.00 92.00 266 GLU A CA 1
ATOM 2084 C C . GLU A 1 266 ? 25.623 3.202 -20.840 1.00 92.00 266 GLU A C 1
ATOM 2086 O O . GLU A 1 266 ? 24.961 3.871 -20.040 1.00 92.00 266 GLU A O 1
ATOM 2091 N N . ARG A 1 267 ? 25.802 3.591 -22.110 1.00 93.12 267 ARG A N 1
ATOM 2092 C CA . ARG A 1 267 ? 25.265 4.852 -22.632 1.00 93.12 267 ARG A CA 1
ATOM 2093 C C . ARG A 1 267 ? 23.735 4.886 -22.591 1.00 93.12 267 ARG A C 1
ATOM 2095 O O . ARG A 1 267 ? 23.168 5.880 -22.141 1.00 93.12 267 ARG A O 1
ATOM 2102 N N . LEU A 1 268 ? 23.060 3.823 -23.038 1.00 92.31 268 LEU A N 1
ATOM 2103 C CA . LEU A 1 268 ? 21.599 3.725 -22.956 1.00 92.31 268 LEU A CA 1
ATOM 2104 C C . LEU A 1 268 ? 21.114 3.741 -21.504 1.00 92.31 268 LEU A C 1
ATOM 2106 O O . LEU A 1 268 ? 20.193 4.487 -21.178 1.00 92.31 268 LEU A O 1
ATOM 2110 N N . SER A 1 269 ? 21.744 2.946 -20.638 1.00 93.50 269 SER A N 1
ATOM 2111 C CA . SER A 1 269 ? 21.414 2.862 -19.214 1.00 93.50 269 SER A CA 1
ATOM 2112 C C . SER A 1 269 ? 21.507 4.229 -18.526 1.00 93.50 269 SER A C 1
ATOM 2114 O O . SER A 1 269 ? 20.583 4.631 -17.811 1.00 93.50 269 SER A O 1
ATOM 2116 N N . GLY A 1 270 ? 22.567 4.995 -18.808 1.00 93.88 270 GLY A N 1
ATOM 2117 C CA . GLY A 1 270 ? 22.751 6.348 -18.282 1.00 93.88 270 GLY A CA 1
ATOM 2118 C C . GLY A 1 270 ? 21.634 7.310 -18.697 1.00 93.88 270 GLY A C 1
ATOM 2119 O O . GLY A 1 270 ? 21.046 7.980 -17.847 1.00 93.88 270 GLY A O 1
ATOM 2120 N N . SER A 1 271 ? 21.281 7.343 -19.983 1.00 93.62 271 SER A N 1
ATOM 2121 C CA . SER A 1 271 ? 20.206 8.210 -20.486 1.00 93.62 271 SER A CA 1
ATOM 2122 C C . SER A 1 271 ? 18.827 7.816 -19.956 1.00 93.62 271 SER A C 1
ATOM 2124 O O . SER A 1 271 ? 18.075 8.679 -19.510 1.00 93.62 271 SER A O 1
ATOM 2126 N N . LEU A 1 272 ? 18.523 6.516 -19.908 1.00 93.44 272 LEU A N 1
ATOM 2127 C CA . LEU A 1 272 ? 17.282 6.004 -19.319 1.00 93.44 272 LEU A CA 1
ATOM 2128 C C . LEU A 1 272 ? 17.164 6.398 -17.842 1.00 93.44 272 LEU A C 1
ATOM 2130 O O . LEU A 1 272 ? 16.105 6.841 -17.399 1.00 93.44 272 LEU A O 1
ATOM 2134 N N . THR A 1 273 ? 18.267 6.303 -17.097 1.00 91.75 273 THR A N 1
ATOM 2135 C CA . THR A 1 273 ? 18.318 6.699 -15.685 1.00 91.75 273 THR A CA 1
ATOM 2136 C C . THR A 1 273 ? 18.048 8.196 -15.511 1.00 91.75 273 THR A C 1
ATOM 2138 O O . THR A 1 273 ? 17.305 8.573 -14.603 1.00 91.75 273 THR A O 1
ATOM 2141 N N . ASN A 1 274 ? 18.586 9.047 -16.392 1.00 91.44 274 ASN A N 1
ATOM 2142 C CA . ASN A 1 274 ? 18.316 10.491 -16.380 1.00 91.44 274 ASN A CA 1
ATOM 2143 C C . ASN A 1 274 ? 16.832 10.808 -16.623 1.00 91.44 274 ASN A C 1
ATOM 2145 O O . ASN A 1 274 ? 16.292 11.724 -16.001 1.00 91.44 274 ASN A O 1
ATOM 2149 N N . ASP A 1 275 ? 16.161 10.008 -17.453 1.00 89.69 275 ASP A N 1
ATOM 2150 C CA . ASP A 1 275 ? 14.720 10.110 -17.703 1.00 89.69 275 ASP A CA 1
ATOM 2151 C C . ASP A 1 275 ? 13.867 9.442 -16.604 1.00 89.69 275 ASP A C 1
ATOM 2153 O O . ASP A 1 275 ? 12.638 9.486 -16.656 1.00 89.69 275 ASP A O 1
ATOM 2157 N N . GLY A 1 276 ? 14.488 8.855 -15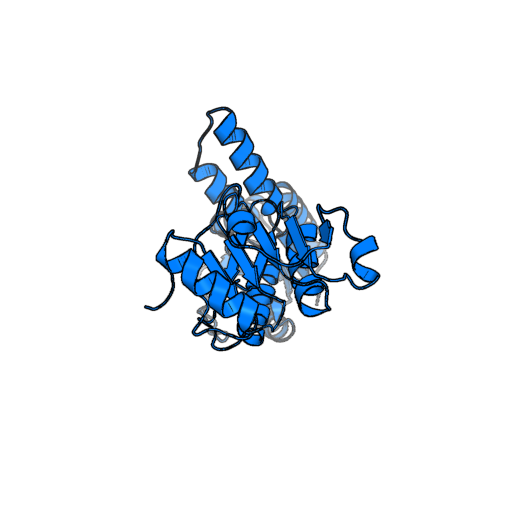.573 1.00 88.88 276 GLY A N 1
ATOM 2158 C CA . GLY A 1 276 ? 13.804 8.191 -14.460 1.00 88.88 276 GLY A CA 1
ATOM 2159 C C . GLY A 1 276 ? 13.308 6.777 -14.775 1.00 88.88 276 GLY A C 1
ATOM 2160 O O . GLY A 1 276 ? 12.551 6.207 -13.986 1.00 88.88 276 GLY A O 1
ATOM 2161 N N . VAL A 1 277 ? 13.731 6.206 -15.905 1.00 92.50 277 VAL A N 1
ATOM 2162 C CA . VAL A 1 277 ? 13.462 4.820 -16.289 1.00 92.50 277 VAL A CA 1
ATOM 2163 C C . VAL A 1 277 ? 14.441 3.902 -15.566 1.00 92.50 277 VAL A C 1
ATOM 2165 O O . VAL A 1 277 ? 15.655 4.117 -15.573 1.00 92.50 277 VAL A O 1
ATOM 2168 N N . LYS A 1 278 ? 13.927 2.830 -14.961 1.00 93.00 278 LYS A N 1
ATOM 2169 C CA . LYS A 1 278 ? 14.787 1.790 -14.400 1.00 93.00 278 LYS A CA 1
ATOM 2170 C C . LYS A 1 278 ? 15.437 1.005 -15.540 1.00 93.00 278 LYS A C 1
ATOM 2172 O O . LYS A 1 278 ? 14.748 0.620 -16.485 1.00 93.00 278 LYS A O 1
ATOM 2177 N N . SER A 1 279 ? 16.726 0.703 -15.427 1.00 94.12 279 SER A N 1
ATOM 2178 C CA . SER A 1 279 ? 17.409 -0.201 -16.351 1.00 94.12 279 SER A CA 1
ATOM 2179 C C . SER A 1 279 ? 18.345 -1.179 -15.635 1.00 94.12 279 SER A C 1
ATOM 2181 O O . SER A 1 279 ? 18.786 -0.922 -14.513 1.00 94.12 279 SER A O 1
ATOM 2183 N N . GLU A 1 280 ? 18.598 -2.325 -16.265 1.00 93.62 280 GLU A N 1
ATOM 2184 C CA . GLU A 1 280 ? 19.479 -3.389 -15.776 1.00 93.62 280 GLU A CA 1
ATOM 2185 C C . GLU A 1 280 ? 20.253 -3.992 -16.956 1.00 93.62 280 GLU A C 1
ATOM 2187 O O . GLU A 1 280 ? 19.667 -4.267 -18.003 1.00 93.62 280 GLU A O 1
ATOM 2192 N N . ILE A 1 281 ? 21.565 -4.181 -16.792 1.00 92.19 281 ILE A N 1
ATOM 2193 C CA . ILE A 1 281 ? 22.438 -4.795 -17.801 1.00 92.19 281 ILE A CA 1
ATOM 2194 C C . ILE A 1 281 ? 22.666 -6.257 -17.407 1.00 92.19 281 ILE A C 1
ATOM 2196 O O . ILE A 1 281 ? 23.075 -6.536 -16.280 1.00 92.19 281 ILE A O 1
ATOM 2200 N N . ILE A 1 282 ? 22.396 -7.181 -18.327 1.00 89.12 282 ILE A N 1
ATOM 2201 C CA . ILE A 1 282 ? 22.574 -8.625 -18.151 1.00 89.12 282 ILE A CA 1
ATOM 2202 C C . ILE A 1 282 ? 23.658 -9.090 -19.122 1.00 89.12 282 ILE A C 1
ATOM 2204 O O . ILE A 1 282 ? 23.490 -8.975 -20.332 1.00 89.12 282 ILE A O 1
ATOM 2208 N N . VAL A 1 283 ? 24.748 -9.615 -18.571 1.00 85.50 283 VAL A N 1
ATOM 2209 C CA . VAL A 1 283 ? 25.921 -10.145 -19.289 1.00 85.50 283 VAL A CA 1
ATOM 2210 C C . VAL A 1 283 ? 25.852 -11.678 -19.260 1.00 85.50 283 VAL A C 1
ATOM 2212 O O . VAL A 1 283 ? 25.424 -12.232 -18.239 1.00 85.50 283 VAL A O 1
ATOM 2215 N N . LYS A 1 284 ? 26.206 -12.345 -20.367 1.00 72.88 284 LYS A N 1
ATOM 2216 C CA . LYS A 1 284 ? 26.096 -13.813 -20.523 1.00 72.88 284 LYS A CA 1
ATOM 2217 C C . LYS A 1 284 ? 27.124 -14.582 -19.684 1.00 72.88 284 LYS A C 1
ATOM 2219 O O . LYS A 1 284 ? 28.283 -14.127 -19.592 1.00 72.88 284 LYS A O 1
#

Mean predicted aligned error: 8.07 Å

Sequence (284 aa):
MSTIPILLKNPNILVLGGGAVALQKATVLYRNKIKFSMIALSYCSKFNELDVAKVTKNIEPNDFDNYNIVVDATGCDEVGQLLQEVIRKRYILVNRVDQPDQSNFYFSSLLNYGPLKVAVSTDGASPTIGQNVRNRIEALLPRGLANLVEKTKRQRQQGHIDPSTARDQLLILFSHVYLIECGDIADALVTLQRYPQLSKLSVVLYQHEGAHSTVSMDVCHETIKYLPINCFDYEKSYAVLNTYCKRGMTVGVLIPSGEQFSLHSERLSGSLTNDGVKSEIIVK

Radius of gyration: 27.23 Å; Cα contacts (8 Å, |Δi|>4): 429; chains: 1; bounding box: 62×45×80 Å

pLDDT: mean 87.02, std 11.84, range [37.66, 98.06]

Foldseek 3Di:
DQDDDDDDDLFEEEEEEADPQSVVVLVVCQVVVHAYAYEYCDHDPVCVVGPHHYDHDDDDLVVCVRGQEYEYPHPDVVVLVSVVVNCVVDHHAYHYPPCVVSGPDDAFQWDCPAPDIDGFDPVPPDNVVRNVVNVVVVVQQFPCPNVLVVVQVVCVVVVHHDVLVSLLLRLLSLEEEEQEEAADVVRVLVVCVVDVVSVQAQEEEEADDDDDDQDFDCDDDHRHGYDYDNLLPLVRVLVVSSVQSSRSGYYYYYDYDDPSSVVSQVVSCVVSVVVVHHYDYHYD